Protein AF-0000000087186663 (afdb_homodimer)

pLDDT: mean 94.07, std 7.88, range [60.94, 98.94]

Nearest PDB structures (foldseek):
  5n5e-assembly1_e  TM=6.784E-01  e=4.857E+00  Pyrococcus furiosus COM1
  1ow6-assembly1_A-2  TM=6.064E-01  e=7.216E+00  Homo sapiens
  5n5e-assembly1_e  TM=6.780E-01  e=4.857E+00  Pyrococcus furiosus COM1
  1ow6-assembly1_A-2  TM=6.066E-01  e=7.216E+00  Homo sapiens

Solvent-accessible surface area (backbone atoms only — not comparable to full-atom values): 10938 Å² total; per-residue (Å²): 101,30,67,67,53,56,52,49,40,52,50,50,43,50,51,50,49,69,76,49,81,65,53,70,69,52,51,57,53,49,33,51,51,49,30,53,50,32,50,50,50,27,53,53,23,46,37,19,45,64,42,67,47,67,88,64,40,78,69,33,43,66,66,52,28,45,53,30,35,42,48,30,34,52,37,32,49,34,37,36,42,72,75,33,95,54,33,68,58,55,40,54,52,50,52,51,51,51,49,52,56,62,74,69,100,102,30,68,68,54,55,52,49,41,50,51,50,44,50,51,50,49,70,74,50,81,65,53,70,67,53,52,57,52,48,34,53,51,52,34,53,51,32,48,50,50,25,54,52,23,46,38,18,46,64,42,68,47,67,90,64,40,76,70,31,41,67,68,51,28,45,52,30,35,41,49,31,34,52,37,32,50,34,35,36,42,74,74,33,95,54,35,70,58,54,40,54,53,50,50,53,52,52,49,51,57,61,73,70,101

Foldseek 3Di:
DDPVLLVVLVVVLVVCCVVDPDDLVVSLVVLVVVLVVLVVQLVVQVCLCVCVPVVVHNPHHVVSSVVSVVVNVSSVLNSQCSVDVVSVVVVVVVVVVVCCVPVVD/DDPVLLVVLVVVLVVCCVVDPDDLVVSLVVLVVVLVVLVVQLVVQVCLCVCVPVVVHNPHHVVSSVVSVVVNVSSVLNSQCSVDVVSVVVVVVVVVVVCCVPVVD

Organism: Streptomyces mobaraensis (NCBI:txid35621)

Sequence (210 aa):
MDQHTWDTVDRLKEWLDENNPATEQTHRTMRVLKLTEEVGEVAQAVMGATTYNPRKGASHTWQDVETELCDVMLTAMVALRTLTPDARKVFAERLDTVATRSLTSMDQHTWDTVDRLKEWLDENNPATEQTHRTMRVLKLTEEVGEVAQAVMGATTYNPRKGASHTWQDVETELCDVMLTAMVALRTLTPDARKVFAERLDTVATRSLTS

InterPro domains:
  IPR004518 NTP pyrophosphohydrolase MazG-like domain [PF03819] (25-84)
  IPR044548 Uncharacterized protein AF_0060, NTP Pyrophosphohydrolase MazG-like domain [cd11533] (8-83)

Secondary structure (DSSP, 8-state):
--HHHHHHHHHHHHHHHHHS---HHHHHHHHHHHHHHHHHHHHHHHHHHTT-SGGG-S---HHHHHHHHHHHHHHHHHHHHHH-TTHHHHHHHHHHHHHHHHH--/--HHHHHHHHHHHHHHHHHS---HHHHHHHHHHHHHHHHHHHHHHHHHHTT-SGG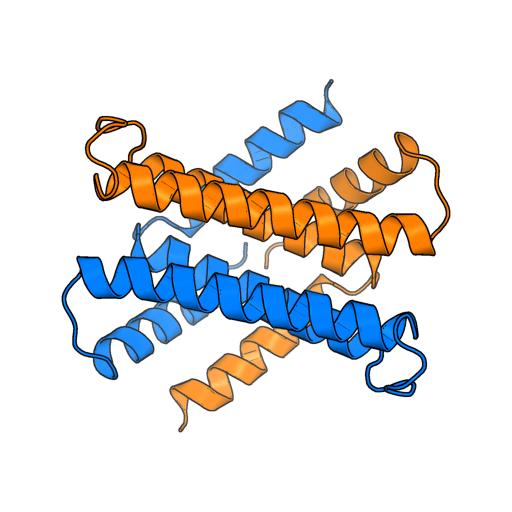G-S---HHHHHHHHHHHHHHHHHHHHHH-TTHHHHHHHHHHHHHHHHH--

Structure (mmCIF, N/CA/C/O backbone):
data_AF-0000000087186663-model_v1
#
loop_
_entity.id
_entity.type
_entity.pdbx_description
1 polymer 'NTP pyrophosphohydrolase MazG-like domain-containing protein'
#
loop_
_atom_site.group_PDB
_atom_site.id
_atom_site.type_symbol
_atom_site.label_atom_id
_atom_site.label_alt_id
_atom_site.label_comp_id
_atom_site.label_asym_id
_atom_site.label_entity_id
_atom_site.label_seq_id
_atom_site.pdbx_PDB_ins_code
_atom_site.Cartn_x
_atom_site.Cartn_y
_atom_site.Cartn_z
_atom_site.occupancy
_atom_site.B_iso_or_equiv
_atom_site.auth_seq_id
_atom_site.auth_comp_id
_atom_site.auth_asym_id
_atom_site.auth_atom_id
_atom_site.pdbx_PDB_model_num
ATOM 1 N N . MET A 1 1 ? -4.312 4.211 -12.945 1 77.06 1 MET A N 1
ATOM 2 C CA . MET A 1 1 ? -2.857 4.121 -12.844 1 77.06 1 MET A CA 1
ATOM 3 C C . MET A 1 1 ? -2.23 3.895 -14.211 1 77.06 1 MET A C 1
ATOM 5 O O . MET A 1 1 ? -2.803 3.203 -15.055 1 77.06 1 MET A O 1
ATOM 9 N N . ASP A 1 2 ? -1.039 4.586 -14.43 1 88.06 2 ASP A N 1
ATOM 10 C CA . ASP A 1 2 ? -0.501 4.582 -15.781 1 88.06 2 ASP A CA 1
ATOM 11 C C . ASP A 1 2 ? 0.096 3.221 -16.141 1 88.06 2 ASP A C 1
ATOM 13 O O . ASP A 1 2 ? 0.334 2.395 -15.25 1 88.06 2 ASP A O 1
ATOM 17 N N . GLN A 1 3 ? 0.21 3.02 -17.422 1 89.81 3 GLN A N 1
ATOM 18 C CA . GLN A 1 3 ? 0.659 1.745 -17.984 1 89.81 3 GLN A CA 1
ATOM 19 C C . GLN A 1 3 ? 2.074 1.413 -17.516 1 89.81 3 GLN A C 1
ATOM 21 O O . GLN A 1 3 ? 2.391 0.251 -17.25 1 89.81 3 GLN A O 1
ATOM 26 N N . HIS A 1 4 ? 2.887 2.375 -17.422 1 94.12 4 HIS A N 1
ATOM 27 C CA . HIS A 1 4 ? 4.27 2.154 -17.016 1 94.12 4 HIS A CA 1
ATOM 28 C C . HIS A 1 4 ? 4.348 1.521 -15.633 1 94.12 4 HIS A C 1
ATOM 30 O O . HIS A 1 4 ? 5.141 0.601 -15.406 1 94.12 4 HIS A O 1
ATOM 36 N N . THR A 1 5 ? 3.58 2.004 -14.711 1 96.69 5 THR A N 1
ATOM 37 C CA . THR A 1 5 ? 3.584 1.509 -13.336 1 96.69 5 THR A CA 1
ATOM 38 C C . THR A 1 5 ? 3.232 0.024 -13.297 1 96.69 5 THR A C 1
ATOM 40 O O . THR A 1 5 ? 3.98 -0.781 -12.742 1 96.69 5 THR A O 1
ATOM 43 N N . TRP A 1 6 ? 2.139 -0.398 -13.961 1 97.25 6 TRP A N 1
ATOM 44 C CA . TRP A 1 6 ? 1.68 -1.78 -13.867 1 97.25 6 TRP A CA 1
ATOM 45 C C . TRP A 1 6 ? 2.557 -2.703 -14.711 1 97.25 6 TRP A C 1
ATOM 47 O O . TRP A 1 6 ? 2.736 -3.875 -14.375 1 97.25 6 TRP A O 1
ATOM 57 N N . ASP A 1 7 ? 3.141 -2.15 -15.766 1 97.44 7 ASP A N 1
ATOM 58 C CA . ASP A 1 7 ? 4.125 -2.932 -16.5 1 97.44 7 ASP A CA 1
ATOM 59 C C . ASP A 1 7 ? 5.332 -3.27 -15.633 1 97.44 7 ASP A C 1
ATOM 61 O O . ASP A 1 7 ? 5.859 -4.383 -15.695 1 97.44 7 ASP A O 1
ATOM 65 N N . THR A 1 8 ? 5.781 -2.318 -14.914 1 97.94 8 THR A N 1
ATOM 66 C CA . THR A 1 8 ? 6.906 -2.525 -14.008 1 97.94 8 THR A CA 1
ATOM 67 C C . THR A 1 8 ? 6.551 -3.547 -12.93 1 97.94 8 THR A C 1
ATOM 69 O O . THR A 1 8 ? 7.355 -4.426 -12.609 1 97.94 8 THR A O 1
ATOM 72 N N . VAL A 1 9 ? 5.375 -3.465 -12.352 1 98.38 9 VAL A N 1
ATOM 73 C CA . VAL A 1 9 ? 4.906 -4.414 -11.344 1 98.38 9 VAL A CA 1
ATOM 74 C C . VAL A 1 9 ? 4.891 -5.824 -11.93 1 98.38 9 VAL A C 1
ATOM 76 O O . VAL A 1 9 ? 5.293 -6.781 -11.266 1 98.38 9 VAL A O 1
ATOM 79 N N . ASP A 1 10 ? 4.434 -5.934 -13.219 1 98.19 10 ASP A N 1
ATOM 80 C CA . ASP A 1 10 ? 4.449 -7.223 -13.898 1 98.19 10 ASP A CA 1
ATOM 81 C C . ASP A 1 10 ? 5.863 -7.793 -13.961 1 98.19 10 ASP A C 1
ATOM 83 O O . ASP A 1 10 ? 6.074 -8.977 -13.68 1 98.19 10 ASP A O 1
ATOM 87 N N . ARG A 1 11 ? 6.766 -6.965 -14.344 1 98.06 11 ARG A N 1
ATOM 88 C CA . ARG A 1 11 ? 8.156 -7.398 -14.469 1 98.06 11 ARG A CA 1
ATOM 89 C C . ARG A 1 11 ? 8.719 -7.812 -13.109 1 98.06 11 ARG A C 1
ATOM 91 O O . ARG A 1 11 ? 9.453 -8.805 -13.016 1 98.06 11 ARG A O 1
ATOM 98 N N . LEU A 1 12 ? 8.453 -7.078 -12.109 1 98.31 12 LEU A N 1
ATOM 99 C CA . LEU A 1 12 ? 8.93 -7.395 -10.773 1 98.31 12 LEU A CA 1
ATOM 100 C C . LEU A 1 12 ? 8.344 -8.719 -10.281 1 98.31 12 LEU A C 1
ATOM 102 O O . LEU A 1 12 ? 9.055 -9.531 -9.688 1 98.31 12 LEU A O 1
ATOM 106 N N . LYS A 1 13 ? 7.059 -8.852 -10.484 1 97.94 13 LYS A N 1
ATOM 107 C CA . LYS A 1 13 ? 6.426 -10.117 -10.109 1 97.94 13 LYS A CA 1
ATOM 108 C C . LYS A 1 13 ? 7.09 -11.297 -10.805 1 97.94 13 LYS A C 1
ATOM 110 O O . LYS A 1 13 ? 7.363 -12.32 -10.18 1 97.94 13 LYS A O 1
ATOM 115 N N . GLU A 1 14 ? 7.281 -11.188 -12.062 1 96.75 14 GLU A N 1
ATOM 116 C CA . GLU A 1 14 ? 7.926 -12.242 -12.836 1 96.75 14 GLU A CA 1
ATOM 117 C C . GLU A 1 14 ? 9.336 -12.523 -12.32 1 96.75 14 GLU A C 1
ATOM 119 O O . GLU A 1 14 ? 9.742 -13.68 -12.203 1 96.75 14 GLU A O 1
ATOM 124 N N . TRP A 1 15 ? 10.047 -11.484 -12.141 1 97.19 15 TRP A N 1
ATOM 125 C CA . TRP A 1 15 ? 11.391 -11.602 -11.594 1 97.19 15 TRP A CA 1
ATOM 126 C C . TRP A 1 15 ? 11.375 -12.359 -10.266 1 97.19 15 TRP A C 1
ATOM 128 O O . TRP A 1 15 ? 12.203 -13.242 -10.039 1 97.19 15 TRP A O 1
ATOM 138 N N . LEU A 1 16 ? 10.484 -12.039 -9.336 1 96.5 16 LEU A N 1
ATOM 139 C CA . LEU A 1 16 ? 10.344 -12.719 -8.055 1 96.5 16 LEU A CA 1
ATOM 140 C C . LEU A 1 16 ? 10.016 -14.195 -8.25 1 96.5 16 LEU A C 1
ATOM 142 O O . LEU A 1 16 ? 10.57 -15.055 -7.559 1 96.5 16 LEU A O 1
ATOM 146 N N . ASP A 1 17 ? 9.109 -14.453 -9.18 1 95.25 17 ASP A N 1
ATOM 147 C CA . ASP A 1 17 ? 8.719 -15.836 -9.461 1 95.25 17 ASP A CA 1
ATOM 148 C C . ASP A 1 17 ? 9.914 -16.656 -9.945 1 95.25 17 ASP A C 1
ATOM 150 O O . ASP A 1 17 ? 10.094 -17.797 -9.547 1 95.25 17 ASP A O 1
ATOM 154 N N . GLU A 1 18 ? 10.625 -16.047 -10.773 1 94.19 18 GLU A N 1
ATOM 155 C CA . GLU A 1 18 ? 11.758 -16.734 -11.391 1 94.19 18 GLU A CA 1
ATOM 156 C C . GLU A 1 18 ? 12.867 -16.984 -10.375 1 94.19 18 GLU A C 1
ATOM 158 O O . GLU A 1 18 ? 13.547 -18.016 -10.43 1 94.19 18 GLU A O 1
ATOM 163 N N . ASN A 1 19 ? 13.039 -16.156 -9.445 1 93.88 19 ASN A N 1
ATOM 164 C CA . ASN A 1 19 ? 14.156 -16.25 -8.5 1 93.88 19 ASN A CA 1
ATOM 165 C C . ASN A 1 19 ? 13.75 -16.969 -7.223 1 93.88 19 ASN A C 1
ATOM 167 O O . ASN A 1 19 ? 14.594 -17.281 -6.383 1 93.88 19 ASN A O 1
ATOM 171 N N . ASN A 1 20 ? 12.523 -17.172 -7.062 1 91.31 20 ASN A N 1
ATOM 172 C CA . ASN A 1 20 ? 12.016 -17.891 -5.891 1 91.31 20 ASN A CA 1
ATOM 173 C C . ASN A 1 20 ? 11.023 -18.969 -6.285 1 91.31 20 ASN A C 1
ATOM 175 O O . ASN A 1 20 ? 9.836 -18.875 -5.961 1 91.31 20 ASN A O 1
ATOM 179 N N . PRO A 1 21 ? 11.594 -20.016 -6.848 1 90 21 PRO A N 1
ATOM 180 C CA . PRO A 1 21 ? 10.664 -21.078 -7.223 1 90 21 PRO A CA 1
ATOM 181 C C . PRO A 1 21 ? 9.953 -21.688 -6.02 1 90 21 PRO A C 1
ATOM 183 O O . PRO A 1 21 ? 10.602 -22.094 -5.055 1 90 21 PRO A O 1
ATOM 186 N N . ALA A 1 22 ? 8.617 -21.578 -6.008 1 92.5 22 ALA A N 1
ATOM 187 C CA . ALA A 1 22 ? 7.75 -22.109 -4.957 1 92.5 22 ALA A CA 1
ATOM 188 C C . ALA A 1 22 ? 6.352 -22.391 -5.492 1 92.5 22 ALA A C 1
ATOM 190 O O . ALA A 1 22 ? 6.066 -22.141 -6.668 1 92.5 22 ALA A O 1
ATOM 191 N N . THR A 1 23 ? 5.621 -23.031 -4.715 1 93.44 23 THR A N 1
ATOM 192 C CA . THR A 1 23 ? 4.234 -23.281 -5.094 1 93.44 23 THR A CA 1
ATOM 193 C C . THR A 1 23 ? 3.469 -21.953 -5.203 1 93.44 23 THR A C 1
ATOM 195 O O . THR A 1 23 ? 3.889 -20.938 -4.648 1 93.44 23 THR A O 1
ATOM 198 N N . GLU A 1 24 ? 2.367 -22.016 -5.883 1 92.94 24 GLU A N 1
ATOM 199 C CA . GLU A 1 24 ? 1.51 -20.844 -6.016 1 92.94 24 GLU A CA 1
ATOM 200 C C . GLU A 1 24 ? 1.047 -20.344 -4.648 1 92.94 24 GLU A C 1
ATOM 202 O O . GLU A 1 24 ? 1.06 -19.141 -4.387 1 92.94 24 GLU A O 1
ATOM 207 N N . GLN A 1 25 ? 0.663 -21.312 -3.867 1 91.44 25 GLN A N 1
ATOM 208 C CA . GLN A 1 25 ? 0.18 -20.938 -2.539 1 91.44 25 GLN A CA 1
ATOM 209 C C . GLN A 1 25 ? 1.285 -20.297 -1.712 1 91.44 25 GLN A C 1
ATOM 211 O O . GLN A 1 25 ? 1.038 -19.328 -0.987 1 91.44 25 GLN A O 1
ATOM 216 N N . THR A 1 26 ? 2.475 -20.812 -1.794 1 94.12 26 THR A N 1
ATOM 217 C CA . THR A 1 26 ? 3.613 -20.219 -1.096 1 94.12 26 THR A CA 1
ATOM 218 C C . THR A 1 26 ? 3.887 -18.812 -1.599 1 94.12 26 THR A C 1
ATOM 220 O O . THR A 1 26 ? 4.109 -17.891 -0.803 1 94.12 26 THR A O 1
ATOM 223 N N . HIS A 1 27 ? 3.822 -18.578 -2.932 1 95.69 27 HIS A N 1
ATOM 224 C CA . HIS A 1 27 ? 4.004 -17.234 -3.492 1 95.69 27 HIS A CA 1
ATOM 225 C C . HIS A 1 27 ? 2.984 -16.25 -2.92 1 95.69 27 HIS A C 1
ATOM 227 O O . HIS A 1 27 ? 3.348 -15.164 -2.482 1 95.69 27 HIS A O 1
ATOM 233 N N . ARG A 1 28 ? 1.787 -16.656 -2.848 1 95.56 28 ARG A N 1
ATOM 234 C CA . ARG A 1 28 ? 0.722 -15.789 -2.354 1 95.56 28 ARG A CA 1
ATOM 235 C C . ARG A 1 28 ? 0.958 -15.406 -0.896 1 95.56 28 ARG A C 1
ATOM 237 O O . ARG A 1 28 ? 0.871 -14.227 -0.536 1 95.56 28 ARG A O 1
ATOM 244 N N . THR A 1 29 ? 1.312 -16.344 -0.072 1 95.19 29 THR A N 1
ATOM 245 C CA . THR A 1 29 ? 1.495 -16.109 1.354 1 95.19 29 THR A CA 1
ATOM 246 C C . THR A 1 29 ? 2.756 -15.281 1.604 1 95.19 29 THR A C 1
ATOM 248 O O . THR A 1 29 ? 2.758 -14.383 2.447 1 95.19 29 THR A O 1
ATOM 251 N N . MET A 1 30 ? 3.768 -15.516 0.85 1 96.56 30 MET A N 1
ATOM 252 C CA . MET A 1 30 ? 5.027 -14.797 1.022 1 96.56 30 MET A CA 1
ATOM 253 C C . MET A 1 30 ? 4.871 -13.328 0.63 1 96.56 30 MET A C 1
ATOM 255 O O . MET A 1 30 ? 5.484 -12.453 1.242 1 96.56 30 MET A O 1
ATOM 259 N N . ARG A 1 31 ? 4.098 -13.102 -0.413 1 97.81 31 ARG A N 1
ATOM 260 C CA . ARG A 1 31 ? 3.848 -11.719 -0.802 1 97.81 31 ARG A CA 1
ATOM 261 C C . ARG A 1 31 ? 3.189 -10.945 0.334 1 97.81 31 ARG A C 1
ATOM 263 O O . ARG A 1 31 ? 3.5 -9.766 0.552 1 97.81 31 ARG A O 1
ATOM 270 N N . VAL A 1 32 ? 2.293 -11.562 1.018 1 97.56 32 VAL A N 1
ATOM 271 C CA . VAL A 1 32 ? 1.604 -10.914 2.129 1 97.56 32 VAL A CA 1
ATOM 272 C C . VAL A 1 32 ? 2.562 -10.75 3.305 1 97.56 32 VAL A C 1
ATOM 274 O O . VAL A 1 32 ? 2.527 -9.734 4.008 1 97.56 32 VAL A O 1
ATOM 277 N N . LEU A 1 33 ? 3.369 -11.75 3.535 1 97.62 33 LEU A N 1
ATOM 278 C CA . LEU A 1 33 ? 4.363 -11.641 4.598 1 97.62 33 LEU A CA 1
ATOM 279 C C . LEU A 1 33 ? 5.312 -10.477 4.336 1 97.62 33 LEU A C 1
ATOM 281 O O . LEU A 1 33 ? 5.676 -9.742 5.262 1 97.62 33 LEU A O 1
ATOM 285 N N . LYS A 1 34 ? 5.75 -10.344 3.141 1 98.5 34 LYS A N 1
ATOM 286 C CA . LYS A 1 34 ? 6.617 -9.219 2.787 1 98.5 34 LYS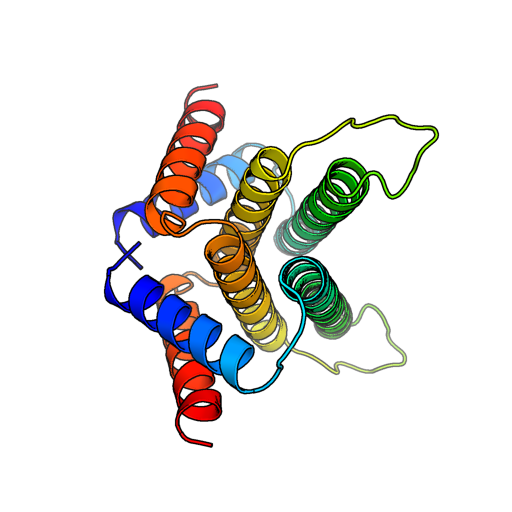 A CA 1
ATOM 287 C C . LYS A 1 34 ? 5.914 -7.887 3.031 1 98.5 34 LYS A C 1
ATOM 289 O O . LYS A 1 34 ? 6.543 -6.914 3.449 1 98.5 34 LYS A O 1
ATOM 294 N N . LEU A 1 35 ? 4.676 -7.832 2.68 1 98.81 35 LEU A N 1
ATOM 295 C CA . LEU A 1 35 ? 3.895 -6.633 2.947 1 98.81 35 LEU A CA 1
ATOM 296 C C . LEU A 1 35 ? 3.926 -6.285 4.434 1 98.81 35 LEU A C 1
ATOM 298 O O . LEU A 1 35 ? 4.109 -5.121 4.797 1 98.81 35 LEU A O 1
ATOM 302 N N . THR A 1 36 ? 3.736 -7.277 5.336 1 98.44 36 THR A N 1
ATOM 303 C CA . THR A 1 36 ? 3.779 -7.082 6.781 1 98.44 36 THR A CA 1
ATOM 304 C C . THR A 1 36 ? 5.145 -6.551 7.215 1 98.44 36 THR A C 1
ATOM 306 O O . THR A 1 36 ? 5.23 -5.691 8.094 1 98.44 36 THR A O 1
ATOM 309 N N . GLU A 1 37 ? 6.152 -7.047 6.613 1 98.88 37 GLU A N 1
ATOM 310 C CA . GLU A 1 37 ? 7.496 -6.559 6.902 1 98.88 37 GLU A CA 1
ATOM 311 C C . GLU A 1 37 ? 7.625 -5.07 6.582 1 98.88 37 GLU A C 1
ATOM 313 O O . GLU A 1 37 ? 8.148 -4.301 7.391 1 98.88 37 GLU A O 1
ATOM 318 N N . GLU A 1 38 ? 7.145 -4.688 5.324 1 98.88 38 GLU A N 1
ATOM 319 C CA . GLU A 1 38 ? 7.246 -3.285 4.922 1 98.88 38 GLU A CA 1
ATOM 320 C C . GLU A 1 38 ? 6.469 -2.381 5.871 1 98.88 38 GLU A C 1
ATOM 322 O O . GLU A 1 38 ? 6.902 -1.266 6.172 1 98.88 38 GLU A O 1
ATOM 327 N N . VAL A 1 39 ? 5.332 -2.766 6.301 1 98.75 39 VAL A N 1
ATOM 328 C CA . VAL A 1 39 ? 4.531 -1.952 7.207 1 98.75 39 VAL A CA 1
ATOM 329 C C . VAL A 1 39 ? 5.242 -1.822 8.555 1 98.75 39 VAL A C 1
ATOM 331 O O . VAL A 1 39 ? 5.168 -0.778 9.203 1 98.75 39 VAL A O 1
ATOM 334 N N . GLY A 1 40 ? 5.859 -2.865 9.023 1 97.94 40 GLY A N 1
ATOM 335 C CA . GLY A 1 40 ? 6.711 -2.775 10.203 1 97.94 40 GLY A CA 1
ATOM 336 C C . GLY A 1 40 ? 7.789 -1.718 10.078 1 97.94 40 GLY A C 1
ATOM 337 O O . GLY A 1 40 ? 8.07 -0.995 11.031 1 97.94 40 GLY A O 1
ATOM 338 N N . GLU A 1 41 ? 8.398 -1.669 8.898 1 98.62 41 GLU A N 1
ATOM 339 C CA . GLU A 1 41 ? 9.43 -0.658 8.656 1 98.62 41 GLU A CA 1
ATOM 340 C C . GLU A 1 41 ? 8.828 0.747 8.664 1 98.62 41 GLU A C 1
ATOM 342 O O . GLU A 1 41 ? 9.477 1.698 9.109 1 98.62 41 GLU A O 1
ATOM 347 N N . VAL A 1 42 ? 7.625 0.925 8.188 1 98.44 42 VAL A N 1
ATOM 348 C CA . VAL A 1 42 ? 6.949 2.215 8.297 1 98.44 42 VAL A CA 1
ATOM 349 C C . VAL A 1 42 ? 6.793 2.594 9.766 1 98.44 42 VAL A C 1
ATOM 351 O O . VAL A 1 42 ? 7.121 3.715 10.164 1 98.44 42 VAL A O 1
ATOM 354 N N . ALA A 1 43 ? 6.273 1.691 10.57 1 96.38 43 ALA A N 1
ATOM 355 C CA . ALA A 1 43 ? 6.062 1.94 11.992 1 96.38 43 ALA A CA 1
ATOM 356 C C . ALA A 1 43 ? 7.363 2.359 12.68 1 96.38 43 ALA A C 1
ATOM 358 O O . ALA A 1 43 ? 7.383 3.318 13.453 1 96.38 43 ALA A O 1
ATOM 359 N N . GLN A 1 44 ? 8.414 1.645 12.367 1 96.12 44 GLN A N 1
ATOM 360 C CA . GLN A 1 44 ? 9.719 1.963 12.938 1 96.12 44 GLN A CA 1
ATOM 361 C C . GLN A 1 44 ? 10.164 3.367 12.539 1 96.12 44 GLN A C 1
ATOM 363 O O . GLN A 1 44 ? 10.68 4.121 13.375 1 96.12 44 GLN A O 1
ATOM 368 N N . ALA A 1 45 ? 10.008 3.688 11.273 1 96.56 45 ALA A N 1
ATOM 369 C CA . ALA A 1 45 ? 10.398 5.004 10.773 1 96.56 45 ALA A CA 1
ATOM 370 C C . ALA A 1 45 ? 9.578 6.105 11.438 1 96.56 45 ALA A C 1
ATOM 372 O O . ALA A 1 45 ? 10.109 7.176 11.75 1 96.56 45 ALA A O 1
ATOM 373 N N . VAL A 1 46 ? 8.305 5.852 11.656 1 96.19 46 VAL A N 1
ATOM 374 C CA . VAL A 1 46 ? 7.438 6.824 12.312 1 96.19 46 VAL A CA 1
ATOM 375 C C . VAL A 1 46 ? 7.91 7.055 13.75 1 96.19 46 VAL A C 1
ATOM 377 O O . VAL A 1 46 ? 8.008 8.195 14.203 1 96.19 46 VAL A O 1
ATOM 380 N N . MET A 1 47 ? 8.156 6.031 14.43 1 94 47 MET A N 1
ATOM 381 C CA . MET A 1 47 ? 8.68 6.148 15.789 1 94 47 MET A CA 1
ATOM 382 C C . MET A 1 47 ? 9.961 6.965 15.812 1 94 47 MET A C 1
ATOM 384 O O . MET A 1 47 ? 10.164 7.793 16.703 1 94 47 MET A O 1
ATOM 388 N N . GLY A 1 48 ? 10.812 6.691 14.898 1 92.88 48 GLY A N 1
ATOM 389 C CA . GLY A 1 48 ? 12.047 7.453 14.789 1 92.88 48 GLY A CA 1
ATOM 390 C C . GLY A 1 48 ? 11.82 8.914 14.453 1 92.88 48 GLY A C 1
ATOM 391 O O . GLY A 1 48 ? 12.469 9.797 15.016 1 92.88 48 GLY A O 1
ATOM 392 N N . ALA A 1 49 ? 10.938 9.195 13.57 1 92.88 49 ALA A N 1
ATOM 393 C CA . ALA A 1 49 ? 10.672 10.555 13.094 1 92.88 49 ALA A CA 1
ATOM 394 C C . ALA A 1 49 ? 9.977 11.383 14.172 1 92.88 49 ALA A C 1
ATOM 396 O O . ALA A 1 49 ? 10.109 12.609 14.195 1 92.88 49 ALA A O 1
ATOM 397 N N . THR A 1 50 ? 9.242 10.734 15.031 1 91 50 THR A N 1
ATOM 398 C CA . THR A 1 50 ? 8.531 11.43 16.094 1 91 50 THR A CA 1
ATOM 399 C C . THR A 1 50 ? 9.375 11.477 17.375 1 91 50 THR A C 1
ATOM 401 O O . THR A 1 50 ? 8.969 12.062 18.375 1 91 50 THR A O 1
ATOM 404 N N . THR A 1 51 ? 10.508 10.891 17.328 1 84.38 51 THR A N 1
ATOM 405 C CA . THR A 1 51 ? 11.375 10.758 18.5 1 84.38 51 THR A CA 1
ATOM 406 C C . THR A 1 51 ? 10.609 10.203 19.688 1 84.38 51 THR A C 1
ATOM 408 O O . THR A 1 51 ? 10.742 10.703 20.812 1 84.38 51 THR A O 1
ATOM 411 N N . TYR A 1 52 ? 9.727 9.375 19.219 1 78.62 52 TYR A N 1
ATOM 412 C CA . TYR A 1 52 ? 8.891 8.789 20.266 1 78.62 52 TYR A CA 1
ATOM 413 C C . TYR A 1 52 ? 9.719 7.961 21.234 1 78.62 52 TYR A C 1
ATOM 415 O O . TYR A 1 52 ? 9.383 7.852 22.406 1 78.62 52 TYR A O 1
ATOM 423 N N . ASN A 1 53 ? 10.641 7.324 20.656 1 75.19 53 ASN A N 1
ATOM 424 C CA . ASN A 1 53 ? 11.586 6.598 21.484 1 75.19 53 ASN A CA 1
ATOM 425 C C . ASN A 1 53 ? 12.844 7.422 21.75 1 75.19 53 ASN A C 1
ATOM 427 O O . ASN A 1 53 ? 13.773 7.418 20.953 1 75.19 53 ASN A O 1
ATOM 431 N N . PRO A 1 54 ? 12.93 8.086 22.828 1 72.44 54 PRO A N 1
ATOM 432 C CA . PRO A 1 54 ? 14.047 8.992 23.109 1 72.44 54 PRO A CA 1
ATOM 433 C C . PRO A 1 54 ? 15.391 8.273 23.156 1 72.44 54 PRO A C 1
ATOM 435 O O . PRO A 1 54 ? 16.438 8.898 22.953 1 72.44 54 PRO A O 1
ATOM 438 N N . ARG A 1 55 ? 15.398 7.07 23.516 1 71.38 55 ARG A N 1
ATOM 439 C CA . ARG A 1 55 ? 16.641 6.328 23.656 1 71.38 55 ARG A CA 1
ATOM 440 C C . ARG A 1 55 ? 17.312 6.121 22.297 1 71.38 55 ARG A C 1
ATOM 442 O O . ARG A 1 55 ? 18.531 5.98 22.203 1 71.38 55 ARG A O 1
ATOM 449 N N . LYS A 1 56 ? 16.469 6.098 21.281 1 69 56 LYS A N 1
ATOM 450 C CA . LYS A 1 56 ? 17.016 5.766 19.984 1 69 56 LYS A CA 1
ATOM 451 C C . LYS A 1 56 ? 17.422 7.023 19.219 1 69 56 LYS A C 1
ATOM 453 O O . LYS A 1 56 ? 18.125 6.945 18.203 1 69 56 LYS A O 1
ATOM 458 N N . GLY A 1 57 ? 17.484 8.086 19.891 1 61.03 57 GLY A N 1
ATOM 459 C CA . GLY A 1 57 ? 17.734 9.32 19.172 1 61.03 57 GLY A CA 1
ATOM 460 C C . GLY A 1 57 ? 16.922 9.43 17.891 1 61.03 57 GLY A C 1
ATOM 461 O O . GLY A 1 57 ? 16.156 8.523 17.547 1 61.03 57 GLY A O 1
ATOM 462 N N . ALA A 1 58 ? 16.984 10.641 17.266 1 64.06 58 ALA A N 1
ATOM 463 C CA . ALA A 1 58 ? 16.328 10.828 15.977 1 64.06 58 ALA A CA 1
ATOM 464 C C . ALA A 1 58 ? 16.906 9.906 14.906 1 64.06 58 ALA A C 1
ATOM 466 O O . ALA A 1 58 ? 17.953 10.219 14.32 1 64.06 58 ALA A O 1
ATOM 467 N N . SER A 1 59 ? 16.469 8.797 14.852 1 80.56 59 SER A N 1
ATOM 468 C CA . SER A 1 59 ? 17.094 7.777 14.008 1 80.56 59 SER A CA 1
ATOM 469 C C . SER A 1 59 ? 16.5 7.789 12.602 1 80.56 59 SER A C 1
ATOM 471 O O . SER A 1 59 ? 17.141 7.348 11.648 1 80.56 59 SER A O 1
ATOM 473 N N . HIS A 1 60 ? 15.289 8.367 12.422 1 89.25 60 HIS A N 1
ATOM 474 C CA . HIS A 1 60 ? 14.664 8.453 11.102 1 89.25 60 HIS A CA 1
ATOM 475 C C . HIS A 1 60 ? 14.055 9.828 10.867 1 89.25 60 HIS A C 1
ATOM 477 O O . HIS A 1 60 ? 13.836 10.586 11.82 1 89.25 60 HIS A O 1
ATOM 483 N N . THR A 1 61 ? 13.859 10.195 9.617 1 93.81 61 THR A N 1
ATOM 484 C CA . THR A 1 61 ? 13.148 11.406 9.211 1 93.81 61 THR A CA 1
ATOM 485 C C . THR A 1 61 ? 11.82 11.047 8.555 1 93.81 61 THR A C 1
ATOM 487 O O . THR A 1 61 ? 11.539 9.875 8.297 1 93.81 61 THR A O 1
ATOM 490 N N . TRP A 1 62 ? 10.984 12.055 8.398 1 95 62 TRP A N 1
ATOM 491 C CA . TRP A 1 62 ? 9.719 11.812 7.707 1 95 62 TRP A CA 1
ATOM 492 C C . TRP A 1 62 ? 9.953 11.438 6.246 1 95 62 TRP A C 1
ATOM 494 O O . TRP A 1 62 ? 9.117 10.789 5.621 1 95 62 TRP A O 1
ATOM 504 N N . GLN A 1 63 ? 11.031 11.82 5.684 1 96.69 63 GLN A N 1
ATOM 505 C CA . GLN A 1 63 ? 11.391 11.359 4.348 1 96.69 63 GLN A CA 1
ATOM 506 C C . GLN A 1 63 ? 11.625 9.852 4.332 1 96.69 63 GLN A C 1
ATOM 508 O O . GLN A 1 63 ? 11.336 9.18 3.338 1 96.69 63 GLN A O 1
ATOM 513 N N . ASP A 1 64 ? 12.195 9.352 5.418 1 97.69 64 ASP A N 1
ATOM 514 C CA . ASP A 1 64 ? 12.312 7.906 5.543 1 97.69 64 ASP A CA 1
ATOM 515 C C . ASP A 1 64 ? 10.938 7.238 5.539 1 97.69 64 ASP A C 1
ATOM 517 O O . ASP A 1 64 ? 10.766 6.164 4.961 1 97.69 64 ASP A O 1
ATOM 521 N N . VAL A 1 65 ? 9.977 7.824 6.219 1 98.25 65 VAL A N 1
ATOM 522 C CA . VAL A 1 65 ? 8.617 7.297 6.266 1 98.25 65 VAL A CA 1
ATOM 523 C C . VAL A 1 65 ? 8.016 7.293 4.859 1 98.25 65 VAL A C 1
ATOM 525 O O . VAL A 1 65 ? 7.379 6.32 4.453 1 98.25 65 VAL A O 1
ATOM 528 N N . GLU A 1 66 ? 8.258 8.367 4.074 1 98.75 66 GLU A N 1
ATOM 529 C CA . GLU A 1 66 ? 7.797 8.414 2.689 1 98.75 66 GLU A CA 1
ATOM 530 C C . GLU A 1 66 ? 8.328 7.227 1.892 1 98.75 66 GLU A C 1
ATOM 532 O O . GLU A 1 66 ? 7.578 6.574 1.164 1 98.75 66 GLU A O 1
ATOM 537 N N . THR A 1 67 ? 9.586 6.969 2.088 1 98.69 67 THR A N 1
ATOM 538 C CA . THR A 1 67 ? 10.227 5.875 1.364 1 98.69 67 THR A CA 1
ATOM 539 C C . THR A 1 67 ? 9.578 4.539 1.725 1 98.69 67 THR A C 1
ATOM 541 O O . THR A 1 67 ? 9.258 3.74 0.843 1 98.69 67 THR A O 1
ATOM 544 N N 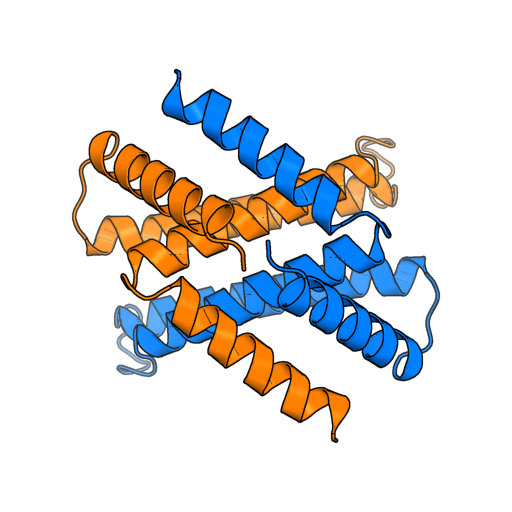. GLU A 1 68 ? 9.383 4.328 2.982 1 98.88 68 GLU A N 1
ATOM 545 C CA . GLU A 1 68 ? 8.797 3.068 3.422 1 98.88 68 GLU A CA 1
ATOM 546 C C . GLU A 1 68 ? 7.348 2.947 2.961 1 98.88 68 GLU A C 1
ATOM 548 O O . GLU A 1 68 ? 6.875 1.849 2.66 1 98.88 68 GLU A O 1
ATOM 553 N N . LEU A 1 69 ? 6.602 4.043 2.91 1 98.94 69 LEU A N 1
ATOM 554 C CA . LEU A 1 69 ? 5.234 4.012 2.404 1 98.94 69 LEU A CA 1
ATOM 555 C C . LEU A 1 69 ? 5.211 3.617 0.931 1 98.94 69 LEU A C 1
ATOM 557 O O . LEU A 1 69 ? 4.332 2.863 0.5 1 98.94 69 LEU A O 1
ATOM 561 N N . CYS A 1 70 ? 6.137 4.098 0.195 1 98.88 70 CYS A N 1
ATOM 562 C CA . CYS A 1 70 ? 6.246 3.699 -1.204 1 98.88 70 CYS A CA 1
ATOM 563 C C . CYS A 1 70 ? 6.504 2.201 -1.327 1 98.88 70 CYS A C 1
ATOM 565 O O . CYS A 1 70 ? 5.934 1.538 -2.193 1 98.88 70 CYS A O 1
ATOM 567 N N . ASP A 1 71 ? 7.367 1.679 -0.442 1 98.94 71 ASP A N 1
ATOM 568 C CA . ASP A 1 71 ? 7.652 0.247 -0.475 1 98.94 71 ASP A CA 1
ATOM 569 C C . ASP A 1 71 ? 6.41 -0.566 -0.117 1 98.94 71 ASP A C 1
ATOM 571 O O . ASP A 1 71 ? 6.195 -1.652 -0.659 1 98.94 71 ASP A O 1
ATOM 575 N N . VAL A 1 72 ? 5.617 -0.077 0.799 1 98.94 72 VAL A N 1
ATOM 576 C CA . VAL A 1 72 ? 4.352 -0.727 1.119 1 98.94 72 VAL A CA 1
ATOM 577 C C . VAL A 1 72 ? 3.457 -0.753 -0.119 1 98.94 72 VAL A C 1
ATOM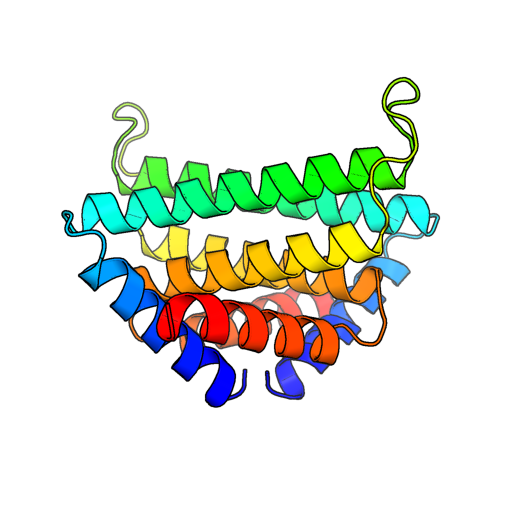 579 O O . VAL A 1 72 ? 2.91 -1.8 -0.476 1 98.94 72 VAL A O 1
ATOM 582 N N . MET A 1 73 ? 3.279 0.357 -0.799 1 98.88 73 MET A N 1
ATOM 583 C CA . MET A 1 73 ? 2.453 0.444 -2 1 98.88 73 MET A CA 1
ATOM 584 C C . MET A 1 73 ? 2.918 -0.555 -3.053 1 98.88 73 MET A C 1
ATOM 586 O O . MET A 1 73 ? 2.115 -1.331 -3.576 1 98.88 73 MET A O 1
ATOM 590 N N . LEU A 1 74 ? 4.211 -0.551 -3.305 1 98.88 74 LEU A N 1
ATOM 591 C CA . LEU A 1 74 ? 4.758 -1.416 -4.344 1 98.88 74 LEU A CA 1
ATOM 592 C C . LEU A 1 74 ? 4.578 -2.885 -3.979 1 98.88 74 LEU A C 1
ATOM 594 O O . LEU A 1 74 ? 4.188 -3.697 -4.82 1 98.88 74 LEU A O 1
ATOM 598 N N . THR A 1 75 ? 4.867 -3.234 -2.734 1 98.88 75 THR A N 1
ATOM 599 C CA . THR A 1 75 ? 4.738 -4.613 -2.273 1 98.88 75 THR A CA 1
ATOM 600 C C . THR A 1 75 ? 3.287 -5.078 -2.373 1 98.88 75 THR A C 1
ATOM 602 O O . THR A 1 75 ? 3.023 -6.219 -2.762 1 98.88 75 THR A O 1
ATOM 605 N N . ALA A 1 76 ? 2.334 -4.172 -2.021 1 98.94 76 ALA A N 1
ATOM 606 C CA . ALA A 1 76 ? 0.917 -4.5 -2.143 1 98.94 76 ALA A CA 1
ATOM 607 C C . ALA A 1 76 ? 0.52 -4.691 -3.604 1 98.94 76 ALA A C 1
ATOM 609 O O . ALA A 1 76 ? -0.273 -5.578 -3.928 1 98.94 76 ALA A O 1
ATOM 610 N N . MET A 1 77 ? 1.049 -3.895 -4.48 1 98.88 77 MET A N 1
ATOM 611 C CA . MET A 1 77 ? 0.772 -4.008 -5.91 1 98.88 77 MET A CA 1
ATOM 612 C C . MET A 1 77 ? 1.265 -5.344 -6.453 1 98.88 77 MET A C 1
ATOM 614 O O . MET A 1 77 ? 0.557 -6.012 -7.215 1 98.88 77 MET A O 1
ATOM 618 N N . VAL A 1 78 ? 2.441 -5.738 -6.066 1 98.88 78 VAL A N 1
ATOM 619 C CA . VAL A 1 78 ? 2.994 -7.012 -6.516 1 98.88 78 VAL A CA 1
ATOM 620 C C . VAL A 1 78 ? 2.154 -8.164 -5.969 1 98.88 78 VAL A C 1
ATOM 622 O O . VAL A 1 78 ? 1.878 -9.133 -6.68 1 98.88 78 VAL A O 1
ATOM 625 N N . ALA A 1 79 ? 1.76 -8.031 -4.695 1 98.88 79 ALA A N 1
ATOM 626 C CA . ALA A 1 79 ? 0.894 -9.039 -4.098 1 98.88 79 ALA A CA 1
ATOM 627 C C . ALA A 1 79 ? -0.429 -9.148 -4.852 1 98.88 79 ALA A C 1
ATOM 629 O O . ALA A 1 79 ? -0.89 -10.25 -5.16 1 98.88 79 ALA A O 1
ATOM 630 N N . LEU A 1 80 ? -1.061 -8.016 -5.168 1 98.88 80 LEU A N 1
ATOM 631 C CA . LEU A 1 80 ? -2.316 -8 -5.91 1 98.88 80 LEU A CA 1
ATOM 632 C C . LEU A 1 80 ? -2.141 -8.641 -7.285 1 98.88 80 LEU A C 1
ATOM 634 O O . LEU A 1 80 ? -2.957 -9.469 -7.695 1 98.88 80 LEU A O 1
ATOM 638 N N . ARG A 1 81 ? -1.044 -8.305 -7.945 1 98.75 81 ARG A N 1
ATOM 639 C CA . ARG A 1 81 ? -0.78 -8.844 -9.273 1 98.75 81 ARG A CA 1
ATOM 640 C C . ARG A 1 81 ? -0.526 -10.344 -9.227 1 98.75 81 ARG A C 1
ATOM 642 O O . ARG A 1 81 ? -0.852 -11.07 -10.164 1 98.75 81 ARG A O 1
ATOM 649 N N . THR A 1 82 ? 0.056 -10.805 -8.156 1 98.5 82 THR A N 1
ATOM 650 C CA . THR A 1 82 ? 0.248 -12.234 -7.945 1 98.5 82 THR A CA 1
ATOM 651 C C . THR A 1 82 ? -1.096 -12.953 -7.879 1 98.5 82 THR A C 1
ATOM 653 O O . THR A 1 82 ? -1.227 -14.078 -8.367 1 98.5 82 THR A O 1
ATOM 656 N N . LEU A 1 83 ? -2.107 -12.281 -7.348 1 98.19 83 LEU A N 1
ATOM 657 C CA . LEU A 1 83 ? -3.404 -12.914 -7.121 1 98.19 83 LEU A CA 1
ATOM 658 C C . LEU A 1 83 ? -4.258 -12.859 -8.383 1 98.19 83 LEU A C 1
ATOM 660 O O . LEU A 1 83 ? -5.121 -13.719 -8.594 1 98.19 83 LEU A O 1
ATOM 664 N N . THR A 1 84 ? -4.051 -11.867 -9.25 1 98.31 84 THR A N 1
ATOM 665 C CA . THR A 1 84 ? -4.91 -11.695 -10.414 1 98.31 84 THR A CA 1
ATOM 666 C C . THR A 1 84 ? -4.16 -10.992 -11.539 1 98.31 84 THR A C 1
ATOM 668 O O . THR A 1 84 ? -3.387 -10.07 -11.297 1 98.31 84 THR A O 1
ATOM 671 N N . PRO A 1 85 ? -4.371 -11.391 -12.773 1 97.62 85 PRO A N 1
ATOM 672 C CA . PRO A 1 85 ? -3.775 -10.672 -13.906 1 97.62 85 PRO A CA 1
ATOM 673 C C . PRO A 1 85 ? -4.449 -9.328 -14.172 1 97.62 85 PRO A C 1
ATOM 675 O O . PRO A 1 85 ? -3.912 -8.5 -14.914 1 97.62 85 PRO A O 1
ATOM 678 N N . ASP A 1 86 ? -5.562 -9.07 -13.594 1 97.88 86 ASP A N 1
ATOM 679 C CA . ASP A 1 86 ? -6.332 -7.848 -13.812 1 97.88 86 ASP A CA 1
ATOM 680 C C . ASP A 1 86 ? -6.125 -6.855 -12.672 1 97.88 86 ASP A C 1
ATOM 682 O O . ASP A 1 86 ? -7.039 -6.109 -12.32 1 97.88 86 ASP A O 1
ATOM 686 N N . ALA A 1 87 ? -5.012 -6.906 -12.078 1 98.38 87 ALA A N 1
ATOM 687 C CA . ALA A 1 87 ? -4.723 -6.113 -10.891 1 98.38 87 ALA A CA 1
ATOM 688 C C . ALA A 1 87 ? -5.035 -4.637 -11.125 1 98.38 87 ALA A C 1
ATOM 690 O O . ALA A 1 87 ? -5.621 -3.975 -10.258 1 98.38 87 ALA A O 1
ATOM 691 N N . ARG A 1 88 ? -4.691 -4.156 -12.289 1 97.5 88 ARG A N 1
ATOM 692 C CA . ARG A 1 88 ? -4.934 -2.754 -12.609 1 97.5 88 ARG A CA 1
ATOM 693 C C . ARG A 1 88 ? -6.422 -2.428 -12.555 1 97.5 88 ARG A C 1
ATOM 695 O O . ARG A 1 88 ? -6.824 -1.439 -11.938 1 97.5 88 ARG A O 1
ATOM 702 N N . LYS A 1 89 ? -7.176 -3.199 -13.148 1 97.62 89 LYS A N 1
ATOM 703 C CA . LYS A 1 89 ? -8.625 -3.002 -13.188 1 97.62 89 LYS A CA 1
ATOM 704 C C . LYS A 1 89 ? -9.234 -3.152 -11.797 1 97.62 89 LYS A C 1
ATOM 706 O O . LYS A 1 89 ? -10.102 -2.367 -11.406 1 97.62 89 LYS A O 1
ATOM 711 N N . VAL A 1 90 ? -8.812 -4.129 -11.07 1 98.31 90 VAL A N 1
ATOM 712 C CA . VAL A 1 90 ? -9.336 -4.406 -9.734 1 98.31 90 VAL A CA 1
ATOM 713 C C . VAL A 1 90 ? -9.094 -3.205 -8.82 1 98.31 90 VAL A C 1
ATOM 715 O O . VAL A 1 90 ? -9.992 -2.783 -8.086 1 98.31 90 VAL A O 1
ATOM 718 N N . PHE A 1 91 ? -7.918 -2.627 -8.867 1 98.5 91 PHE A N 1
ATOM 719 C CA . PHE A 1 91 ? -7.613 -1.47 -8.031 1 98.5 91 PHE A CA 1
ATOM 720 C C . PHE A 1 91 ? -8.43 -0.258 -8.469 1 98.5 91 PHE A C 1
ATOM 722 O O . PHE A 1 91 ? -8.953 0.477 -7.633 1 98.5 91 PHE A O 1
ATOM 729 N N . ALA A 1 92 ? -8.477 0.001 -9.773 1 97.5 92 ALA A N 1
ATOM 730 C CA . ALA A 1 92 ? -9.242 1.14 -10.281 1 97.5 92 ALA A CA 1
ATOM 731 C C . ALA A 1 92 ? -10.695 1.082 -9.82 1 97.5 92 ALA A C 1
ATOM 733 O O . ALA A 1 92 ? -11.266 2.098 -9.414 1 97.5 92 ALA A O 1
ATOM 734 N N . GLU A 1 93 ? -11.258 -0.07 -9.875 1 97.88 93 GLU A N 1
ATOM 735 C CA . GLU A 1 93 ? -12.648 -0.237 -9.461 1 97.88 93 GLU A CA 1
ATOM 736 C C . GLU A 1 93 ? -12.812 0.003 -7.965 1 97.88 93 GLU A C 1
ATOM 738 O O . GLU A 1 93 ? -13.781 0.637 -7.535 1 97.88 93 GLU A O 1
ATOM 743 N N . ARG A 1 94 ? -11.891 -0.515 -7.195 1 98.25 94 ARG A N 1
ATOM 744 C CA . ARG A 1 94 ? -11.953 -0.293 -5.754 1 98.25 94 ARG A CA 1
ATOM 745 C C . ARG A 1 94 ? -11.797 1.188 -5.422 1 98.25 94 ARG A C 1
ATOM 747 O O . ARG A 1 94 ? -12.5 1.709 -4.551 1 98.25 94 ARG A O 1
ATOM 754 N N . LEU A 1 95 ? -10.867 1.839 -6.07 1 97.88 95 LEU A N 1
ATOM 755 C CA . LEU A 1 95 ? -10.648 3.27 -5.887 1 97.88 95 LEU A CA 1
ATOM 756 C C . LEU A 1 95 ? -11.93 4.055 -6.125 1 97.88 95 LEU A C 1
ATOM 758 O O . LEU A 1 95 ? -12.297 4.906 -5.312 1 97.88 95 LEU A O 1
ATOM 762 N N . ASP A 1 96 ? -12.57 3.766 -7.188 1 97.06 96 ASP A N 1
ATOM 763 C CA . ASP A 1 96 ? -13.805 4.465 -7.535 1 97.06 96 ASP A CA 1
ATOM 764 C C . ASP A 1 96 ? -14.898 4.188 -6.508 1 97.06 96 ASP A C 1
ATOM 766 O O . ASP A 1 96 ? -15.664 5.086 -6.152 1 97.06 96 ASP A O 1
ATOM 770 N N . THR A 1 97 ? -14.969 2.971 -6.074 1 97.94 97 THR A N 1
ATOM 771 C CA . THR A 1 97 ? -15.961 2.584 -5.078 1 97.94 97 THR A CA 1
ATOM 772 C C . THR A 1 97 ? -15.742 3.35 -3.775 1 97.94 97 THR A C 1
ATOM 774 O O . THR A 1 97 ? -16.688 3.92 -3.221 1 97.94 97 THR A O 1
ATOM 777 N N . VAL A 1 98 ? -14.508 3.395 -3.305 1 97.5 98 VAL A N 1
ATOM 778 C CA . VAL A 1 98 ? -14.195 4.07 -2.051 1 97.5 98 VAL A CA 1
ATOM 779 C C . VAL A 1 98 ? -14.445 5.57 -2.195 1 97.5 98 VAL A C 1
ATOM 781 O O . VAL A 1 98 ? -15 6.203 -1.294 1 97.5 98 VAL A O 1
ATOM 784 N N . ALA A 1 99 ? -14.031 6.113 -3.297 1 96.81 99 ALA A N 1
ATOM 785 C CA . ALA A 1 99 ? -14.234 7.539 -3.535 1 96.81 99 ALA A CA 1
ATOM 786 C C . ALA A 1 99 ? -15.719 7.887 -3.523 1 96.81 99 ALA A C 1
ATOM 788 O O . ALA A 1 99 ? -16.125 8.875 -2.91 1 96.81 99 ALA A O 1
ATOM 789 N N . THR A 1 100 ? -16.5 7.098 -4.18 1 96.5 100 THR A N 1
ATOM 790 C CA . THR A 1 100 ? -17.938 7.34 -4.254 1 96.5 100 THR A CA 1
ATOM 791 C C . THR A 1 100 ? -18.562 7.277 -2.863 1 96.5 100 THR A C 1
ATOM 793 O O . THR A 1 100 ? -19.344 8.156 -2.488 1 96.5 100 THR A O 1
ATOM 796 N N . ARG A 1 101 ? -18.188 6.309 -2.082 1 95.5 101 ARG A N 1
ATOM 797 C CA . ARG A 1 101 ? -18.75 6.113 -0.752 1 95.5 101 ARG A CA 1
ATOM 798 C C . ARG A 1 101 ? -18.359 7.242 0.188 1 95.5 101 ARG A C 1
ATOM 800 O O . ARG A 1 101 ? -19.156 7.699 1 1 95.5 101 ARG A O 1
ATOM 807 N N . SER A 1 102 ? -17.188 7.656 0.137 1 93.69 102 SER A N 1
ATOM 808 C CA . SER A 1 102 ? -16.656 8.633 1.083 1 93.69 102 SER A CA 1
ATOM 809 C C . SER A 1 102 ? -17.031 10.055 0.684 1 93.69 102 SER A C 1
ATOM 811 O O . SER A 1 102 ? -17.375 10.875 1.538 1 93.69 102 SER A O 1
ATOM 813 N N . LEU A 1 103 ? -17.016 10.352 -0.584 1 92.75 103 LEU A N 1
ATOM 814 C CA . LEU A 1 103 ? -17.141 11.734 -1.038 1 92.75 103 LEU A CA 1
ATOM 815 C C . LEU A 1 103 ? -18.578 12.078 -1.378 1 92.75 103 LEU A C 1
ATOM 817 O O . LEU A 1 103 ? -18.906 13.242 -1.631 1 92.75 103 LEU A O 1
ATOM 821 N N . THR A 1 104 ? -19.359 11.102 -1.438 1 87.88 104 THR A N 1
ATOM 822 C CA . THR A 1 104 ? -20.766 11.383 -1.665 1 87.88 104 THR A CA 1
ATOM 823 C C . THR A 1 104 ? -21.578 11.148 -0.394 1 87.88 104 THR A C 1
ATOM 825 O O . THR A 1 104 ? -22.797 11.383 -0.37 1 87.88 104 THR A O 1
ATOM 828 N N . SER A 1 105 ? -21.062 10.562 0.7 1 73.25 105 SER A N 1
ATOM 829 C CA . SER A 1 105 ? -21.781 10.383 1.957 1 73.25 105 SER A CA 1
ATOM 830 C C . SER A 1 105 ? -21.75 11.656 2.797 1 73.25 105 SER A C 1
ATOM 832 O O . SER A 1 105 ? -20.812 12.445 2.707 1 73.25 105 SER A O 1
ATOM 834 N N . MET B 1 1 ? 1.823 6.676 -12.461 1 76.75 1 MET B N 1
ATOM 835 C CA . MET B 1 1 ? 0.421 6.566 -12.07 1 76.75 1 MET B CA 1
ATOM 836 C C . MET B 1 1 ? -0.406 7.691 -12.68 1 76.75 1 MET B C 1
ATOM 838 O O . MET B 1 1 ? 0.077 8.82 -12.82 1 76.75 1 MET B O 1
ATOM 842 N N . ASP B 1 2 ? -1.665 7.312 -13.117 1 87.94 2 ASP B N 1
ATOM 843 C CA . ASP B 1 2 ? -2.418 8.281 -13.898 1 87.94 2 ASP B CA 1
ATOM 844 C C . ASP B 1 2 ? -2.963 9.406 -13.016 1 87.94 2 ASP B C 1
ATOM 846 O O . ASP B 1 2 ? -2.984 9.273 -11.789 1 87.94 2 ASP B O 1
ATOM 850 N N . GLN B 1 3 ? -3.275 10.492 -13.688 1 89.88 3 GLN B N 1
ATOM 851 C CA . GLN B 1 3 ? -3.713 11.711 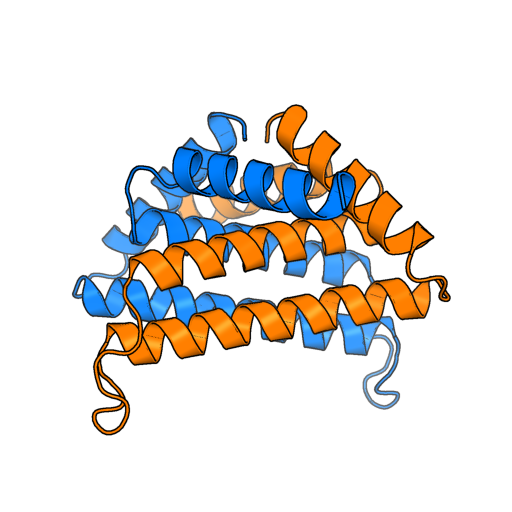-13.023 1 89.88 3 GLN B CA 1
ATOM 852 C C . GLN B 1 3 ? -5 11.477 -12.234 1 89.88 3 GLN B C 1
ATOM 854 O O . GLN B 1 3 ? -5.18 12.031 -11.148 1 89.88 3 GLN B O 1
ATOM 859 N N . HIS B 1 4 ? -5.848 10.695 -12.742 1 94.06 4 HIS B N 1
ATOM 860 C CA . HIS B 1 4 ? -7.125 10.438 -12.086 1 94.06 4 HIS B CA 1
ATOM 861 C C . HIS B 1 4 ? -6.918 9.82 -10.703 1 94.06 4 HIS B C 1
ATOM 863 O O . HIS B 1 4 ? -7.586 10.203 -9.742 1 94.06 4 HIS B O 1
ATOM 869 N N . THR B 1 5 ? -6.039 8.875 -10.602 1 96.69 5 THR B N 1
ATOM 870 C CA . THR B 1 5 ? -5.773 8.188 -9.344 1 96.69 5 THR B CA 1
ATOM 871 C C . THR B 1 5 ? -5.309 9.172 -8.273 1 96.69 5 THR B C 1
ATOM 873 O O . THR B 1 5 ? -5.883 9.227 -7.184 1 96.69 5 THR B O 1
ATOM 876 N N . TRP B 1 6 ? -4.312 10.031 -8.578 1 97.25 6 TRP B N 1
ATOM 877 C CA . TRP B 1 6 ? -3.74 10.922 -7.566 1 97.25 6 TRP B CA 1
ATOM 878 C C . TRP B 1 6 ? -4.676 12.086 -7.277 1 97.25 6 TRP B C 1
ATOM 880 O O . TRP B 1 6 ? -4.707 12.602 -6.156 1 97.25 6 TRP B O 1
ATOM 890 N N . ASP B 1 7 ? -5.473 12.461 -8.273 1 97.38 7 ASP B N 1
ATOM 891 C CA . ASP B 1 7 ? -6.508 13.453 -8 1 97.38 7 ASP B CA 1
ATOM 892 C C . ASP B 1 7 ? -7.516 12.93 -6.98 1 97.38 7 ASP B C 1
ATOM 894 O O . ASP B 1 7 ? -7.965 13.672 -6.105 1 97.38 7 ASP B O 1
ATOM 898 N N . THR B 1 8 ? -7.91 11.727 -7.141 1 97.94 8 THR B N 1
ATOM 899 C CA . THR B 1 8 ? -8.844 11.102 -6.211 1 97.94 8 THR B CA 1
ATOM 900 C C . THR B 1 8 ? -8.234 11.008 -4.812 1 97.94 8 THR B C 1
ATOM 902 O O . THR B 1 8 ? -8.898 11.297 -3.818 1 97.94 8 THR B O 1
ATOM 905 N N . VAL B 1 9 ? -6.984 10.617 -4.703 1 98.38 9 VAL B N 1
ATOM 906 C CA . VAL B 1 9 ? -6.281 10.539 -3.426 1 98.38 9 VAL B CA 1
ATOM 907 C C . VAL B 1 9 ? -6.262 11.914 -2.762 1 98.38 9 VAL B C 1
ATOM 909 O O . VAL B 1 9 ? -6.465 12.031 -1.551 1 98.38 9 VAL B O 1
ATOM 912 N N . ASP B 1 10 ? -6.012 12.984 -3.586 1 98.12 10 ASP B N 1
ATOM 913 C CA . ASP B 1 10 ? -6.047 14.344 -3.072 1 98.12 10 ASP B CA 1
ATOM 914 C C . ASP B 1 10 ? -7.402 14.664 -2.443 1 98.12 10 ASP B C 1
ATOM 916 O O . ASP B 1 10 ? -7.469 15.219 -1.347 1 98.12 10 ASP B O 1
ATOM 920 N N . ARG B 1 11 ? -8.422 14.32 -3.152 1 98.06 11 ARG B N 1
ATOM 921 C CA . ARG B 1 11 ? -9.773 14.594 -2.674 1 98.06 11 ARG B CA 1
ATOM 922 C C . ARG B 1 11 ? -10.07 13.82 -1.395 1 98.06 11 ARG B C 1
ATOM 924 O O . ARG B 1 11 ? -10.695 14.352 -0.471 1 98.06 11 ARG B O 1
ATOM 931 N N . LEU B 1 12 ? -9.688 12.609 -1.34 1 98.31 12 LEU B N 1
ATOM 932 C CA . LEU B 1 12 ? -9.898 11.781 -0.156 1 98.31 12 LEU B CA 1
ATOM 933 C C . LEU B 1 12 ? -9.141 12.352 1.042 1 98.31 12 LEU B C 1
ATOM 935 O O . LEU B 1 12 ? -9.672 12.391 2.154 1 98.31 12 LEU B O 1
ATOM 939 N N . LYS B 1 13 ? -7.902 12.688 0.795 1 97.94 13 LYS B N 1
ATOM 940 C CA . LYS B 1 13 ? -7.117 13.297 1.867 1 97.94 13 LYS B CA 1
ATOM 941 C C . LYS B 1 13 ? -7.805 14.547 2.408 1 97.94 13 LYS B C 1
ATOM 943 O O . LYS B 1 13 ? -7.887 14.742 3.623 1 97.94 13 LYS B O 1
ATOM 948 N N . GLU B 1 14 ? -8.219 15.398 1.546 1 96.81 14 GLU B N 1
ATOM 949 C CA . GLU B 1 14 ? -8.898 16.625 1.946 1 96.81 14 GLU B CA 1
ATOM 950 C C . GLU B 1 14 ? -10.18 16.312 2.725 1 96.81 14 GLU B C 1
ATOM 952 O O . GLU B 1 14 ? -10.469 16.969 3.732 1 96.81 14 GLU B O 1
ATOM 957 N N . TRP B 1 15 ? -10.922 15.438 2.199 1 97.19 15 TRP B N 1
ATOM 958 C CA . TRP B 1 15 ? -12.141 14.992 2.873 1 97.19 15 TRP B CA 1
ATOM 959 C C . TRP B 1 15 ? -11.836 14.523 4.289 1 97.19 15 TRP B C 1
ATOM 961 O O . TRP B 1 15 ? -12.547 14.875 5.234 1 97.19 15 TRP B O 1
ATOM 971 N N . LEU B 1 16 ? -10.828 13.68 4.488 1 96.5 16 LEU B N 1
ATOM 972 C CA . LEU B 1 16 ? -10.422 13.188 5.801 1 96.5 16 LEU B CA 1
ATOM 973 C C . LEU B 1 16 ? -10.023 14.336 6.719 1 96.5 16 LEU B C 1
ATOM 975 O O . LEU B 1 16 ? -10.383 14.359 7.895 1 96.5 16 LEU B O 1
ATOM 979 N N . ASP B 1 17 ? -9.266 15.273 6.16 1 95.31 17 ASP B N 1
ATOM 980 C CA . ASP B 1 17 ? -8.828 16.422 6.938 1 95.31 17 ASP B CA 1
ATOM 981 C C . ASP B 1 17 ? -10.016 17.25 7.434 1 95.31 17 ASP B C 1
ATOM 983 O O . ASP B 1 17 ? -10.031 17.688 8.578 1 95.31 17 ASP B O 1
ATOM 987 N N . GLU B 1 18 ? -10.906 17.406 6.582 1 94.38 18 GLU B N 1
ATOM 988 C CA . GLU B 1 18 ? -12.062 18.25 6.887 1 94.38 18 GLU B CA 1
ATOM 989 C C . GLU B 1 18 ? -12.961 17.578 7.922 1 94.38 18 GLU B C 1
ATOM 991 O O . GLU B 1 18 ? -13.562 18.25 8.758 1 94.38 18 GLU B O 1
ATOM 996 N N . ASN B 1 19 ? -13.039 16.312 7.93 1 93.88 19 ASN B N 1
ATOM 997 C CA . ASN B 1 19 ? -13.969 15.586 8.797 1 93.88 19 ASN B CA 1
ATOM 998 C C . ASN B 1 19 ? -13.297 15.156 10.094 1 93.88 19 ASN B C 1
ATOM 1000 O O . ASN B 1 19 ? -13.969 14.672 11.008 1 93.88 19 ASN B O 1
ATOM 1004 N N . ASN B 1 20 ? -12.047 15.25 10.141 1 91.56 20 ASN B N 1
ATOM 1005 C CA . ASN B 1 20 ? -11.297 14.891 11.336 1 91.56 20 ASN B CA 1
ATOM 1006 C C . ASN B 1 20 ? -10.297 15.977 11.711 1 91.56 20 ASN B C 1
ATOM 1008 O O . ASN B 1 20 ? -9.086 15.758 11.648 1 91.56 20 ASN B O 1
ATOM 1012 N N . PRO B 1 21 ? -10.867 17.062 12.203 1 90.12 21 PRO B N 1
ATOM 1013 C CA . PRO B 1 21 ? -9.922 18.125 12.57 1 90.12 21 PRO B CA 1
ATOM 1014 C C . PRO B 1 21 ? -8.977 17.703 13.688 1 90.12 21 PRO B C 1
ATOM 1016 O O . PRO B 1 21 ? -9.422 17.203 14.727 1 90.12 21 PRO B O 1
ATOM 1019 N N . ALA B 1 22 ? -7.656 17.703 13.383 1 92.56 22 ALA B N 1
ATOM 1020 C CA . ALA B 1 22 ? -6.586 17.344 14.312 1 92.56 22 ALA B CA 1
ATOM 1021 C C . ALA B 1 22 ? -5.281 18.031 13.93 1 92.56 22 ALA B C 1
ATOM 1023 O O . ALA B 1 22 ? -5.219 18.766 12.938 1 92.56 22 ALA B O 1
ATOM 1024 N N . THR B 1 23 ? -4.383 17.953 14.797 1 93.5 23 THR B N 1
ATOM 1025 C CA . THR B 1 23 ? -3.066 18.5 14.492 1 93.5 23 THR B CA 1
ATOM 1026 C C . THR B 1 23 ? -2.436 17.766 13.312 1 93.5 23 THR B C 1
ATOM 1028 O O . THR B 1 23 ? -2.834 16.641 12.992 1 93.5 23 THR B O 1
ATOM 1031 N N . GLU B 1 24 ? -1.461 18.375 12.727 1 92.94 24 GLU B N 1
ATOM 1032 C CA . GLU B 1 24 ? -0.73 17.766 11.625 1 92.94 24 GLU B CA 1
ATOM 1033 C C . GLU B 1 24 ? -0.083 16.453 12.062 1 92.94 24 GLU B C 1
ATOM 1035 O O . GLU B 1 24 ? -0.142 15.453 11.344 1 92.94 24 GLU B O 1
ATOM 1040 N N . GLN B 1 25 ? 0.489 16.547 13.234 1 91.44 25 GLN B N 1
ATOM 1041 C CA . GLN B 1 25 ? 1.159 15.352 13.742 1 91.44 25 GLN B CA 1
ATOM 1042 C C . GLN B 1 25 ? 0.164 14.219 13.984 1 91.44 25 GLN B C 1
ATOM 1044 O O . GLN B 1 25 ? 0.456 13.055 13.695 1 91.44 25 GLN B O 1
ATOM 1049 N N . THR B 1 26 ? -0.981 14.539 14.5 1 94.12 26 THR B N 1
ATOM 1050 C CA . THR B 1 26 ? -2.025 13.539 14.711 1 94.12 26 THR B CA 1
ATOM 1051 C C . THR B 1 26 ? -2.482 12.953 13.383 1 94.12 26 THR B C 1
ATOM 1053 O O . THR B 1 26 ? -2.639 11.734 13.258 1 94.12 26 THR B O 1
ATOM 1056 N N . HIS B 1 27 ? -2.658 13.773 12.336 1 95.62 27 HIS B N 1
ATOM 1057 C CA . HIS B 1 27 ? -3.031 13.289 11.016 1 95.62 27 HIS B CA 1
ATOM 1058 C C . HIS B 1 27 ? -2.008 12.289 10.492 1 95.62 27 HIS B C 1
ATOM 1060 O O . HIS B 1 27 ? -2.373 11.211 10.016 1 95.62 27 HIS B O 1
ATOM 1066 N N . ARG B 1 28 ? -0.78 12.586 10.625 1 95.5 28 ARG B N 1
ATOM 1067 C CA . ARG B 1 28 ? 0.284 11.727 10.117 1 95.5 28 ARG B CA 1
ATOM 1068 C C . ARG B 1 28 ? 0.269 10.375 10.828 1 95.5 28 ARG B C 1
ATOM 1070 O O . ARG B 1 28 ? 0.326 9.328 10.172 1 95.5 28 ARG B O 1
ATOM 1077 N N . THR B 1 29 ? 0.126 10.367 12.117 1 95 29 THR B N 1
ATOM 1078 C CA . THR B 1 29 ? 0.165 9.133 12.898 1 95 29 THR B CA 1
ATOM 1079 C C . THR B 1 29 ? -1.092 8.305 12.656 1 95 29 THR B C 1
ATOM 1081 O O . THR B 1 29 ? -1.018 7.078 12.531 1 95 29 THR B O 1
ATOM 1084 N N . MET B 1 30 ? -2.193 8.938 12.508 1 96.56 30 MET B N 1
ATOM 1085 C CA . MET B 1 30 ? -3.453 8.234 12.289 1 96.56 30 MET B CA 1
ATOM 1086 C C . MET B 1 30 ? -3.475 7.559 10.922 1 96.56 30 MET B C 1
ATOM 1088 O O . MET B 1 30 ? -4.039 6.477 10.773 1 96.56 30 MET B O 1
ATOM 1092 N N . ARG B 1 31 ? -2.908 8.234 9.953 1 97.81 31 ARG B N 1
ATOM 1093 C CA . ARG B 1 31 ? -2.828 7.617 8.633 1 97.81 31 ARG B CA 1
ATOM 1094 C C . ARG B 1 31 ? -2.051 6.309 8.688 1 97.81 31 ARG B C 1
ATOM 1096 O O . ARG B 1 31 ? -2.408 5.34 8.008 1 97.81 31 ARG B O 1
ATOM 1103 N N . VAL B 1 32 ? -1.005 6.281 9.438 1 97.44 32 VAL B N 1
ATOM 1104 C CA . VAL B 1 32 ? -0.193 5.078 9.57 1 97.44 32 VAL B CA 1
ATOM 1105 C C . VAL B 1 32 ? -0.954 4.023 10.367 1 97.44 32 VAL B C 1
ATOM 1107 O O . VAL B 1 32 ? -0.879 2.83 10.07 1 97.44 32 VAL B O 1
ATOM 1110 N N . LEU B 1 33 ? -1.632 4.469 11.398 1 97.56 33 LEU B N 1
ATOM 1111 C CA . LEU B 1 33 ? -2.441 3.535 12.172 1 97.56 33 LEU B CA 1
ATOM 1112 C C . LEU B 1 33 ? -3.506 2.881 11.297 1 97.56 33 LEU B C 1
ATOM 1114 O O . LEU B 1 33 ? -3.764 1.682 11.414 1 97.56 33 LEU B O 1
ATOM 1118 N N . LYS B 1 34 ? -4.148 3.646 10.5 1 98.5 34 LYS B N 1
ATOM 1119 C CA . LYS B 1 34 ? -5.141 3.098 9.578 1 98.5 34 LYS B CA 1
ATOM 1120 C C . LYS B 1 34 ? -4.512 2.082 8.633 1 98.5 34 LYS B C 1
ATOM 1122 O O . LYS B 1 34 ? -5.137 1.077 8.289 1 98.5 34 LYS B O 1
ATOM 1127 N N . LEU B 1 35 ? -3.363 2.398 8.148 1 98.81 35 LEU B N 1
ATOM 1128 C CA . LEU B 1 35 ? -2.643 1.457 7.297 1 98.81 35 LEU B CA 1
ATOM 1129 C C . LEU B 1 35 ? -2.449 0.121 8.008 1 98.81 35 LEU B C 1
ATOM 1131 O O . LEU B 1 35 ? -2.65 -0.939 7.406 1 98.81 35 LEU B O 1
ATOM 1135 N N . THR B 1 36 ? -2.025 0.127 9.305 1 98.44 36 THR B N 1
ATOM 1136 C CA . THR B 1 36 ? -1.843 -1.081 10.102 1 98.44 36 THR B CA 1
ATOM 1137 C C . THR B 1 36 ? -3.15 -1.859 10.211 1 98.44 36 THR B C 1
ATOM 1139 O O . THR B 1 36 ? -3.154 -3.09 10.156 1 98.44 36 THR B O 1
ATOM 1142 N N . GLU B 1 37 ? -4.207 -1.155 10.352 1 98.81 37 GLU B N 1
ATOM 1143 C CA . GLU B 1 37 ? -5.52 -1.795 10.398 1 98.81 37 GLU B CA 1
ATOM 1144 C C . GLU B 1 37 ? -5.812 -2.555 9.109 1 98.81 37 GLU B C 1
ATOM 1146 O O . GLU B 1 37 ? -6.242 -3.709 9.148 1 98.81 37 GLU B O 1
ATOM 1151 N N . GLU B 1 38 ? -5.582 -1.836 7.938 1 98.88 38 GLU B N 1
ATOM 1152 C CA . GLU B 1 38 ? -5.859 -2.477 6.656 1 98.88 38 GLU B CA 1
ATOM 1153 C C . GLU B 1 38 ? -5.004 -3.725 6.465 1 98.88 38 GLU B C 1
ATOM 1155 O O . GLU B 1 38 ? -5.465 -4.719 5.902 1 98.88 38 GLU B O 1
ATOM 1160 N N . VAL B 1 39 ? -3.777 -3.701 6.832 1 98.75 39 VAL B N 1
ATOM 1161 C CA . VAL B 1 39 ? -2.898 -4.855 6.676 1 98.75 39 VAL B CA 1
ATOM 1162 C C . VAL B 1 39 ? -3.381 -5.996 7.57 1 98.75 39 VAL B C 1
ATOM 1164 O O . VAL B 1 39 ? -3.277 -7.168 7.203 1 98.75 39 VAL B O 1
ATOM 1167 N N . GLY B 1 40 ? -3.822 -5.703 8.766 1 98 40 GLY B N 1
ATOM 1168 C CA . GLY B 1 40 ? -4.461 -6.703 9.602 1 98 40 GLY B CA 1
ATOM 1169 C C . GLY B 1 40 ? -5.625 -7.398 8.922 1 98 40 GLY B C 1
ATOM 1170 O O . GLY B 1 40 ? -5.797 -8.609 9.055 1 98 40 GLY B O 1
ATOM 1171 N N . GLU B 1 41 ? -6.434 -6.598 8.227 1 98.62 41 GLU B N 1
ATOM 1172 C CA . GLU B 1 41 ? -7.559 -7.176 7.496 1 98.62 41 GLU B CA 1
ATOM 1173 C C . GLU B 1 41 ? -7.078 -8.07 6.355 1 98.62 41 GLU B C 1
ATOM 1175 O O . GLU B 1 41 ? -7.707 -9.086 6.047 1 98.62 41 GLU B O 1
ATOM 1180 N N . VAL B 1 42 ? -5.996 -7.738 5.695 1 98.44 42 VAL B N 1
ATOM 1181 C CA . VAL B 1 42 ? -5.41 -8.625 4.695 1 98.44 42 VAL B CA 1
ATOM 1182 C C . VAL B 1 42 ? -5.031 -9.953 5.336 1 98.44 42 VAL B C 1
ATOM 1184 O O . VAL B 1 42 ? -5.371 -11.023 4.816 1 98.44 42 VAL B O 1
ATOM 1187 N N . ALA B 1 43 ? -4.305 -9.914 6.441 1 96.44 43 ALA B N 1
ATOM 1188 C CA . ALA B 1 43 ? -3.873 -11.117 7.141 1 96.44 43 ALA B CA 1
ATOM 1189 C C . ALA B 1 43 ? -5.062 -12.008 7.492 1 96.44 43 ALA B C 1
ATOM 1191 O O . ALA B 1 43 ? -5.023 -13.219 7.281 1 96.44 43 ALA B O 1
ATOM 1192 N N . GLN B 1 44 ? -6.102 -11.383 8.008 1 96.19 44 GLN B N 1
ATOM 1193 C CA . GLN B 1 44 ? -7.309 -12.125 8.359 1 96.19 44 GLN B CA 1
ATOM 1194 C C . GLN B 1 44 ? -7.918 -12.797 7.137 1 96.19 44 GLN B C 1
ATOM 1196 O O . GLN B 1 44 ? -8.328 -13.961 7.199 1 96.19 44 GLN B O 1
ATOM 1201 N N . ALA B 1 45 ? -8.008 -12.062 6.055 1 96.62 45 ALA B N 1
ATOM 1202 C CA . ALA B 1 45 ? -8.578 -12.594 4.82 1 96.62 45 ALA B CA 1
ATOM 1203 C C . ALA B 1 45 ? -7.742 -13.758 4.289 1 96.62 45 ALA B C 1
ATOM 1205 O O . ALA B 1 45 ? -8.289 -14.742 3.791 1 96.62 45 ALA B O 1
ATOM 1206 N N . VAL B 1 46 ? -6.43 -13.641 4.402 1 96.31 46 VAL B N 1
ATOM 1207 C CA . VAL B 1 46 ? -5.539 -14.711 3.951 1 96.31 46 VAL B CA 1
ATOM 1208 C C . VAL B 1 46 ? -5.77 -15.961 4.789 1 96.31 46 VAL B C 1
ATOM 1210 O O . VAL B 1 46 ? -5.867 -17.062 4.25 1 96.31 46 VAL B O 1
ATOM 1213 N N . MET B 1 47 ? -5.824 -15.812 6.039 1 94.06 47 MET B N 1
ATOM 1214 C CA . MET B 1 47 ? -6.102 -16.938 6.918 1 94.06 47 MET B CA 1
ATOM 1215 C C . MET B 1 47 ? -7.422 -17.609 6.547 1 94.06 47 MET B C 1
ATOM 1217 O O . MET B 1 47 ? -7.523 -18.844 6.539 1 94.06 47 MET B O 1
ATOM 1221 N N . GLY B 1 48 ? -8.391 -16.812 6.293 1 92.94 48 GLY B N 1
ATOM 1222 C CA . GLY B 1 48 ? -9.68 -17.344 5.867 1 92.94 48 GLY B CA 1
ATOM 1223 C C . GLY B 1 48 ? -9.625 -18.047 4.523 1 92.94 48 GLY B C 1
ATOM 1224 O O . GLY B 1 48 ? -10.227 -19.109 4.344 1 92.94 48 GLY B O 1
ATOM 1225 N N . ALA B 1 49 ? -8.93 -17.516 3.596 1 93 49 ALA B N 1
ATOM 1226 C CA . ALA B 1 49 ? -8.852 -18.031 2.236 1 93 49 ALA B CA 1
ATOM 1227 C C . ALA B 1 49 ? -8.047 -19.328 2.191 1 93 49 ALA B C 1
ATOM 1229 O O . ALA B 1 49 ? -8.266 -20.172 1.319 1 93 49 ALA B O 1
ATOM 1230 N N . THR B 1 50 ? -7.109 -19.469 3.113 1 91.06 50 THR B N 1
ATOM 1231 C CA . THR B 1 50 ? -6.277 -20.672 3.172 1 91.06 50 THR B CA 1
ATOM 1232 C C . THR B 1 50 ? -6.891 -21.703 4.098 1 91.06 50 THR B C 1
ATOM 1234 O O . THR B 1 50 ? -6.367 -22.812 4.227 1 91.06 50 THR B O 1
ATOM 1237 N N . THR B 1 51 ? -7.973 -21.406 4.707 1 83.69 51 THR B N 1
ATOM 1238 C CA . THR B 1 51 ? -8.625 -22.25 5.699 1 83.69 51 THR B CA 1
ATOM 1239 C C . THR B 1 51 ? -7.621 -22.719 6.758 1 83.69 51 THR B C 1
ATOM 1241 O O . THR B 1 51 ? -7.598 -23.891 7.129 1 83.69 51 THR B O 1
ATOM 1244 N N . TYR B 1 52 ? -6.773 -21.734 6.914 1 78.56 52 TYR B N 1
ATOM 1245 C CA . TYR B 1 52 ? -5.734 -22.047 7.887 1 78.56 52 TYR B CA 1
ATOM 1246 C C . TYR B 1 52 ? -6.332 -22.266 9.273 1 78.56 52 TYR B C 1
ATOM 1248 O O . TYR B 1 52 ? -5.797 -23.047 10.07 1 78.56 52 TYR B O 1
ATOM 1256 N N . ASN B 1 53 ? -7.281 -21.5 9.5 1 74.94 53 ASN B N 1
ATOM 1257 C CA . ASN B 1 53 ? -8.031 -21.703 10.742 1 74.94 53 ASN B CA 1
ATOM 1258 C C . ASN B 1 53 ? -9.281 -22.547 10.516 1 74.94 53 ASN B C 1
ATOM 1260 O O . ASN B 1 53 ? -10.328 -22.016 10.141 1 74.94 53 ASN B O 1
ATOM 1264 N N . PRO B 1 54 ? -9.227 -23.781 10.75 1 72.31 54 PRO B N 1
ATOM 1265 C CA . PRO B 1 54 ? -10.344 -24.672 10.453 1 72.31 54 PRO B CA 1
ATOM 1266 C C . PRO B 1 54 ? -11.602 -24.328 11.25 1 72.31 54 PRO B C 1
ATOM 1268 O O . PRO B 1 54 ? -12.711 -24.688 10.836 1 72.31 54 PRO B O 1
ATOM 1271 N N . ARG B 1 55 ? -11.445 -23.812 12.406 1 71.06 55 ARG B N 1
ATOM 1272 C CA . ARG B 1 55 ? -12.594 -23.516 13.258 1 71.06 55 ARG B CA 1
ATOM 1273 C C . ARG B 1 55 ? -13.469 -22.422 12.641 1 71.06 55 ARG B C 1
ATOM 1275 O O . ARG B 1 55 ? -14.68 -22.375 12.898 1 71.06 55 ARG B O 1
ATOM 1282 N N . LYS B 1 56 ? -12.836 -21.625 11.859 1 68.25 56 LYS B N 1
ATOM 1283 C CA . LYS B 1 56 ? -13.586 -20.484 11.344 1 68.25 56 LYS B CA 1
ATOM 1284 C C . LYS B 1 56 ? -14.211 -20.797 9.984 1 68.25 56 LYS B C 1
ATOM 1286 O O . LYS B 1 56 ? -15.055 -20.047 9.5 1 68.25 56 LYS B O 1
ATOM 1291 N N . GLY B 1 57 ? -14.164 -21.984 9.617 1 60.94 57 GLY B N 1
ATOM 1292 C CA . GLY B 1 57 ? -14.625 -22.297 8.273 1 60.94 57 GLY B CA 1
ATOM 1293 C C . GLY B 1 57 ? -14.07 -21.344 7.223 1 60.94 57 GLY B C 1
ATOM 1294 O O . GLY B 1 57 ? -13.344 -20.406 7.551 1 60.94 57 GLY B O 1
ATOM 1295 N N . ALA B 1 58 ? -14.297 -21.688 5.969 1 63.94 58 ALA B N 1
ATOM 1296 C CA . ALA B 1 58 ? -13.883 -20.812 4.879 1 63.94 58 ALA B CA 1
ATOM 1297 C C . ALA B 1 58 ? -14.586 -19.453 4.969 1 63.94 58 ALA B C 1
ATOM 1299 O O . ALA B 1 58 ? -15.727 -19.312 4.52 1 63.94 58 ALA B O 1
ATOM 1300 N N . SER B 1 59 ? -14.109 -18.656 5.668 1 81 59 SER B N 1
ATOM 1301 C CA . SER B 1 59 ? -14.781 -17.406 5.996 1 81 59 SER B CA 1
ATOM 1302 C C . SER B 1 59 ? -14.445 -16.328 4.98 1 81 59 SER B C 1
ATOM 1304 O O . SER B 1 59 ? -15.211 -15.375 4.801 1 81 59 SER B O 1
ATOM 1306 N N . HIS B 1 60 ? -13.336 -16.453 4.219 1 89.19 60 HIS B N 1
ATOM 1307 C CA . HIS B 1 60 ? -12.953 -15.484 3.199 1 89.19 60 HIS B CA 1
ATOM 1308 C C . HIS B 1 60 ? -12.492 -16.172 1.923 1 89.19 60 HIS B C 1
ATOM 1310 O O . HIS B 1 60 ? -12.156 -17.359 1.945 1 89.19 60 HIS B O 1
ATOM 1316 N N . THR B 1 61 ? -12.539 -15.469 0.808 1 93.88 61 THR B N 1
ATOM 1317 C CA . THR B 1 61 ? -12 -15.914 -0.473 1 93.88 61 THR B CA 1
ATOM 1318 C C . THR B 1 61 ? -10.781 -15.086 -0.864 1 93.88 61 THR B C 1
ATOM 1320 O O . THR B 1 61 ? -10.469 -14.094 -0.207 1 93.88 61 THR B O 1
ATOM 1323 N N . TRP B 1 62 ? -10.07 -15.578 -1.863 1 95.12 62 TRP B N 1
ATOM 1324 C CA . TRP B 1 62 ? -8.938 -14.805 -2.35 1 95.12 62 TRP B CA 1
ATOM 1325 C C . TRP B 1 62 ? -9.398 -13.492 -2.979 1 95.12 62 TRP B C 1
ATOM 1327 O O . TRP B 1 62 ? -8.633 -12.523 -3.039 1 95.12 62 TRP B O 1
ATOM 1337 N N . GLN B 1 63 ? -10.578 -13.422 -3.445 1 96.75 63 GLN B N 1
ATOM 1338 C CA . GLN B 1 63 ? -11.125 -12.156 -3.906 1 96.75 63 GLN B CA 1
ATOM 1339 C C . GLN B 1 63 ? -11.25 -11.156 -2.756 1 96.75 63 GLN B C 1
ATOM 1341 O O . GLN B 1 63 ? -11.094 -9.953 -2.955 1 96.75 63 GLN B O 1
ATOM 1346 N N . ASP B 1 64 ? -11.586 -11.664 -1.578 1 97.75 64 ASP B N 1
ATOM 1347 C CA . ASP B 1 64 ? -11.57 -10.805 -0.401 1 97.75 64 ASP B CA 1
ATOM 1348 C C . ASP B 1 64 ? -10.172 -10.242 -0.14 1 97.75 64 ASP B C 1
ATOM 1350 O O . ASP B 1 64 ? -10.023 -9.086 0.251 1 97.75 64 ASP B O 1
ATOM 1354 N N . VAL B 1 65 ? -9.156 -11.07 -0.303 1 98.25 65 VAL B N 1
ATOM 1355 C CA . VAL B 1 65 ? -7.777 -10.641 -0.111 1 98.25 65 VAL B CA 1
ATOM 1356 C C . VAL B 1 65 ? -7.43 -9.547 -1.121 1 98.25 65 VAL B C 1
ATOM 1358 O O . VAL B 1 65 ? -6.801 -8.547 -0.772 1 98.25 65 VAL B O 1
ATOM 1361 N N . GLU B 1 66 ? -7.887 -9.695 -2.387 1 98.75 66 GLU B N 1
ATOM 1362 C CA . GLU B 1 66 ? -7.676 -8.656 -3.396 1 98.75 66 GLU B CA 1
ATOM 1363 C C . GLU B 1 66 ? -8.25 -7.32 -2.941 1 98.75 66 GLU B C 1
ATOM 1365 O O . GLU B 1 66 ? -7.586 -6.285 -3.059 1 98.75 66 GLU B O 1
ATOM 1370 N N . THR B 1 67 ? -9.422 -7.391 -2.406 1 98.69 67 THR B N 1
ATOM 1371 C CA . THR B 1 67 ? -10.094 -6.176 -1.953 1 98.69 67 THR B CA 1
ATOM 1372 C C . THR B 1 67 ? -9.297 -5.504 -0.839 1 98.69 67 THR B C 1
ATOM 1374 O O . THR B 1 67 ? -9.07 -4.289 -0.873 1 98.69 67 THR B O 1
ATOM 1377 N N . GLU B 1 68 ? -8.875 -6.281 0.103 1 98.88 68 GLU B N 1
ATOM 1378 C CA . GLU B 1 68 ? -8.125 -5.719 1.223 1 98.88 68 GLU B CA 1
ATOM 1379 C C . GLU B 1 68 ? -6.77 -5.184 0.767 1 98.88 68 G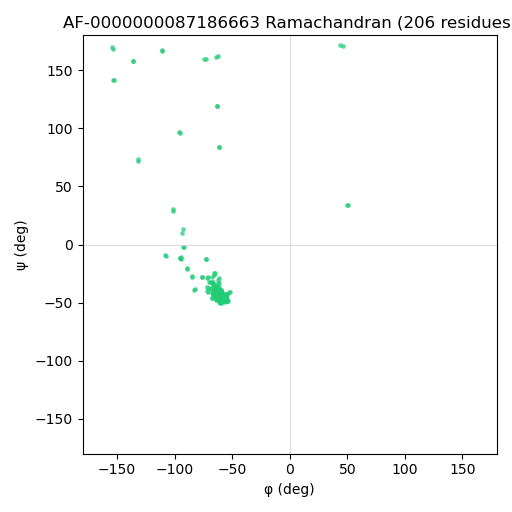LU B C 1
ATOM 1381 O O . GLU B 1 68 ? -6.277 -4.191 1.308 1 98.88 68 GLU B O 1
ATOM 1386 N N . LEU B 1 69 ? -6.137 -5.82 -0.213 1 98.94 69 LEU B N 1
ATOM 1387 C CA . LEU B 1 69 ? -4.879 -5.312 -0.754 1 98.94 69 LEU B CA 1
ATOM 1388 C C . LEU B 1 69 ? -5.082 -3.957 -1.417 1 98.94 69 LEU B C 1
ATOM 1390 O O . LEU B 1 69 ? -4.238 -3.066 -1.288 1 98.94 69 LEU B O 1
ATOM 1394 N N . CYS B 1 70 ? -6.156 -3.799 -2.086 1 98.88 70 CYS B N 1
ATOM 1395 C CA . CYS B 1 70 ? -6.473 -2.504 -2.678 1 98.88 70 CYS B CA 1
ATOM 1396 C C . CYS B 1 70 ? -6.633 -1.438 -1.602 1 98.88 70 CYS B C 1
ATOM 1398 O O . CYS B 1 70 ? -6.176 -0.306 -1.769 1 98.88 70 CYS B O 1
ATOM 1400 N N . ASP B 1 71 ? -7.285 -1.818 -0.488 1 98.94 71 ASP B N 1
ATOM 1401 C CA . ASP B 1 71 ? -7.457 -0.865 0.604 1 98.94 71 ASP B CA 1
ATOM 1402 C C . ASP B 1 71 ? -6.113 -0.49 1.224 1 98.94 71 ASP B C 1
ATOM 1404 O O . ASP B 1 71 ? -5.914 0.652 1.642 1 98.94 71 ASP B O 1
ATOM 1408 N N . VAL B 1 72 ? -5.215 -1.434 1.309 1 98.94 72 VAL B N 1
ATOM 1409 C CA . VAL B 1 72 ? -3.865 -1.14 1.778 1 98.94 72 VAL B CA 1
ATOM 1410 C C . VAL B 1 72 ? -3.199 -0.132 0.843 1 98.94 72 VAL B C 1
ATOM 1412 O O . VAL B 1 72 ? -2.645 0.872 1.296 1 98.94 72 VAL B O 1
ATOM 1415 N N . MET B 1 73 ? -3.23 -0.35 -0.448 1 98.88 73 MET B N 1
ATOM 1416 C CA . MET B 1 73 ? -2.635 0.549 -1.433 1 98.88 73 MET B CA 1
ATOM 1417 C C . MET B 1 73 ? -3.195 1.96 -1.29 1 98.88 73 MET B C 1
ATOM 1419 O O . MET B 1 73 ? -2.436 2.926 -1.19 1 98.88 73 MET B O 1
ATOM 1423 N N . LEU B 1 74 ? -4.512 2.047 -1.224 1 98.88 74 LEU B N 1
ATOM 1424 C CA . LEU B 1 74 ? -5.164 3.35 -1.158 1 98.88 74 LEU B CA 1
ATOM 1425 C C . LEU B 1 74 ? -4.812 4.066 0.141 1 98.88 74 LEU B C 1
ATOM 1427 O O . LEU B 1 74 ? -4.512 5.266 0.133 1 98.88 74 LEU B O 1
ATOM 1431 N N . THR B 1 75 ? -4.844 3.355 1.246 1 98.88 75 THR B N 1
ATOM 1432 C CA . THR B 1 75 ? -4.527 3.936 2.547 1 98.88 75 THR B CA 1
ATOM 1433 C C . THR B 1 75 ? -3.084 4.434 2.582 1 98.88 75 THR B C 1
ATOM 1435 O O . THR B 1 75 ? -2.803 5.5 3.133 1 98.88 75 THR B O 1
ATOM 1438 N N . ALA B 1 76 ? -2.164 3.643 1.968 1 98.94 76 ALA B N 1
ATOM 1439 C CA . ALA B 1 76 ? -0.765 4.059 1.889 1 98.94 76 ALA B CA 1
ATOM 1440 C C . ALA B 1 76 ? -0.611 5.305 1.019 1 98.94 76 ALA B C 1
ATOM 1442 O O . ALA B 1 76 ? 0.182 6.195 1.332 1 98.94 76 ALA B O 1
ATOM 1443 N N . MET B 1 77 ? -1.349 5.387 -0.043 1 98.88 77 MET B N 1
ATOM 1444 C CA . MET B 1 77 ? -1.313 6.547 -0.929 1 98.88 77 MET B CA 1
ATOM 1445 C C . MET B 1 77 ? -1.788 7.801 -0.203 1 98.88 77 MET B C 1
ATOM 1447 O O . MET B 1 77 ? -1.173 8.859 -0.32 1 98.88 77 MET B O 1
ATOM 1451 N N . VAL B 1 78 ? -2.84 7.691 0.545 1 98.81 78 VAL B N 1
ATOM 1452 C CA . VAL B 1 78 ? -3.363 8.82 1.3 1 98.81 78 VAL B CA 1
ATOM 1453 C C . VAL B 1 78 ? -2.352 9.25 2.361 1 98.81 78 VAL B C 1
ATOM 1455 O O . VAL B 1 78 ? -2.129 10.445 2.574 1 98.81 78 VAL B O 1
ATOM 1458 N N . ALA B 1 79 ? -1.754 8.242 3.012 1 98.88 79 ALA B N 1
ATOM 1459 C CA . ALA B 1 79 ? -0.721 8.539 4.004 1 98.88 79 ALA B CA 1
ATOM 1460 C C . ALA B 1 79 ? 0.457 9.266 3.365 1 98.88 79 ALA B C 1
ATOM 1462 O O . ALA B 1 79 ? 0.941 10.266 3.904 1 98.88 79 ALA B O 1
ATOM 1463 N N . LEU B 1 80 ? 0.934 8.797 2.209 1 98.88 80 LEU B N 1
ATOM 1464 C CA . LEU B 1 80 ? 2.039 9.438 1.503 1 98.88 80 LEU B CA 1
ATOM 1465 C C . LEU B 1 80 ? 1.683 10.867 1.119 1 98.88 80 LEU B C 1
ATOM 1467 O O . LEU B 1 80 ? 2.479 11.789 1.324 1 98.88 80 LEU B O 1
ATOM 1471 N N . ARG B 1 81 ? 0.464 11.055 0.646 1 98.75 81 ARG B N 1
ATOM 1472 C CA . ARG B 1 81 ? 0.02 12.383 0.227 1 98.75 81 ARG B CA 1
ATOM 1473 C C . ARG B 1 81 ? -0.102 13.32 1.422 1 98.75 81 ARG B C 1
ATOM 1475 O O . ARG B 1 81 ? 0.112 14.531 1.293 1 98.75 81 ARG B O 1
ATOM 1482 N N . THR B 1 82 ? -0.452 12.789 2.555 1 98.5 82 THR B N 1
ATOM 1483 C CA . THR B 1 82 ? -0.491 13.57 3.783 1 98.5 82 THR B CA 1
ATOM 1484 C C . THR B 1 82 ? 0.896 14.102 4.133 1 98.5 82 THR B C 1
ATOM 1486 O O . THR B 1 82 ? 1.031 15.227 4.629 1 98.5 82 THR B O 1
ATOM 1489 N N . LEU B 1 83 ? 1.927 13.336 3.797 1 98.19 83 LEU B N 1
ATOM 1490 C CA . LEU B 1 83 ? 3.289 13.688 4.188 1 98.19 83 LEU B CA 1
ATOM 1491 C C . LEU B 1 83 ? 3.908 14.656 3.188 1 98.19 83 LEU B C 1
ATOM 1493 O O . LEU B 1 83 ? 4.789 15.445 3.543 1 98.19 83 LEU B O 1
ATOM 1497 N N . THR B 1 84 ? 3.477 14.617 1.932 1 98.31 84 THR B N 1
ATOM 1498 C CA . THR B 1 84 ? 4.109 15.438 0.903 1 98.31 84 THR B CA 1
ATOM 1499 C C . THR B 1 84 ? 3.121 15.758 -0.215 1 98.31 84 THR B C 1
ATOM 1501 O O . THR B 1 84 ? 2.328 14.906 -0.615 1 98.31 84 THR B O 1
ATOM 1504 N N . PRO B 1 85 ? 3.145 16.953 -0.756 1 97.56 85 PRO B N 1
ATOM 1505 C CA . PRO B 1 85 ? 2.311 17.266 -1.915 1 97.56 85 PRO B CA 1
ATOM 1506 C C . PRO B 1 85 ? 2.814 16.625 -3.203 1 97.56 85 PRO B C 1
ATOM 1508 O O . PRO B 1 85 ? 2.092 16.594 -4.203 1 97.56 85 PRO B O 1
ATOM 1511 N N . ASP B 1 86 ? 4 16.109 -3.221 1 97.88 86 ASP B N 1
ATOM 1512 C CA . ASP B 1 86 ? 4.617 15.523 -4.406 1 97.88 86 ASP B CA 1
ATOM 1513 C C . ASP B 1 86 ? 4.535 14 -4.367 1 97.88 86 ASP B C 1
ATOM 1515 O O . ASP B 1 86 ? 5.434 13.312 -4.855 1 97.88 86 ASP B O 1
ATOM 1519 N N . ALA B 1 87 ? 3.533 13.5 -3.764 1 98.31 87 ALA B N 1
ATOM 1520 C CA . ALA B 1 87 ? 3.391 12.062 -3.535 1 98.31 87 ALA B CA 1
ATOM 1521 C C . ALA B 1 87 ? 3.547 11.281 -4.836 1 98.31 87 ALA B C 1
ATOM 1523 O O . ALA B 1 87 ? 4.219 10.25 -4.871 1 98.31 87 ALA B O 1
ATOM 1524 N N . ARG B 1 88 ? 2.971 11.805 -5.895 1 97.5 88 ARG B N 1
ATOM 1525 C CA . ARG B 1 88 ? 3.047 11.141 -7.188 1 97.5 88 ARG B CA 1
ATOM 1526 C C . ARG B 1 88 ? 4.492 10.992 -7.648 1 97.5 88 ARG B C 1
ATOM 1528 O O . ARG B 1 88 ? 4.918 9.914 -8.055 1 97.5 88 ARG B O 1
ATOM 1535 N N . LYS B 1 89 ? 5.191 12.008 -7.59 1 97.56 89 LYS B N 1
ATOM 1536 C CA . LYS B 1 89 ? 6.59 12.016 -8.008 1 97.56 89 LYS B CA 1
ATOM 1537 C C . LYS B 1 89 ? 7.441 11.125 -7.102 1 97.56 89 LYS B C 1
ATOM 1539 O O . LYS B 1 89 ? 8.297 10.383 -7.582 1 97.56 89 LYS B O 1
ATOM 1544 N N . VAL B 1 90 ? 7.23 11.203 -5.828 1 98.31 90 VAL B N 1
ATOM 1545 C CA . VAL B 1 90 ? 7.996 10.438 -4.852 1 98.31 90 VAL B CA 1
ATOM 1546 C C . VAL B 1 90 ? 7.816 8.938 -5.109 1 98.31 90 VAL B C 1
ATOM 1548 O O . VAL B 1 90 ? 8.789 8.18 -5.098 1 98.31 90 VAL B O 1
ATOM 1551 N N . PHE B 1 91 ? 6.609 8.492 -5.371 1 98.5 91 PHE B N 1
ATOM 1552 C CA . PHE B 1 91 ? 6.363 7.082 -5.641 1 98.5 91 PHE B CA 1
ATOM 1553 C C . PHE B 1 91 ? 6.996 6.668 -6.965 1 98.5 91 PHE B C 1
ATOM 1555 O O . PHE B 1 91 ? 7.602 5.602 -7.062 1 98.5 91 PHE B O 1
ATOM 1562 N N . ALA B 1 92 ? 6.805 7.473 -8 1 97.5 92 ALA B N 1
ATOM 1563 C CA . ALA B 1 92 ? 7.375 7.156 -9.312 1 97.5 92 ALA B CA 1
ATOM 1564 C C . ALA B 1 92 ? 8.883 6.961 -9.219 1 97.5 92 ALA B C 1
ATOM 1566 O O . ALA B 1 92 ? 9.438 6.027 -9.805 1 97.5 92 ALA B O 1
ATOM 1567 N N . GLU B 1 93 ? 9.531 7.809 -8.492 1 97.88 93 GLU B N 1
ATOM 1568 C CA . GLU B 1 93 ? 10.984 7.723 -8.336 1 97.88 93 GLU B CA 1
ATOM 1569 C C . GLU B 1 93 ? 11.383 6.461 -7.578 1 97.88 93 GLU B C 1
ATOM 1571 O O . GLU B 1 93 ? 12.352 5.793 -7.938 1 97.88 93 GLU B O 1
ATOM 1576 N N . ARG B 1 94 ? 10.641 6.152 -6.543 1 98.25 94 ARG B N 1
ATOM 1577 C CA . ARG B 1 94 ? 10.93 4.941 -5.785 1 98.25 94 ARG B CA 1
ATOM 1578 C C . ARG B 1 94 ? 10.719 3.697 -6.645 1 98.25 94 ARG B C 1
ATOM 1580 O O . ARG B 1 94 ? 11.516 2.756 -6.586 1 98.25 94 ARG B O 1
ATOM 1587 N N . LEU B 1 95 ? 9.648 3.676 -7.387 1 97.94 95 LEU B N 1
ATOM 1588 C CA . LEU B 1 95 ? 9.352 2.574 -8.297 1 97.94 95 LEU B CA 1
ATOM 1589 C C . LEU B 1 95 ? 10.516 2.33 -9.25 1 97.94 95 LEU B C 1
ATOM 1591 O O . LEU B 1 95 ? 10.945 1.188 -9.43 1 97.94 95 LEU B O 1
ATOM 1595 N N . ASP B 1 96 ? 10.977 3.365 -9.836 1 97.06 96 ASP B N 1
ATOM 1596 C CA . ASP B 1 96 ? 12.078 3.256 -10.789 1 97.06 96 ASP B CA 1
ATOM 1597 C C . ASP B 1 96 ? 13.352 2.76 -10.102 1 97.06 96 ASP B C 1
ATOM 1599 O O . ASP B 1 96 ? 14.094 1.961 -10.672 1 97.06 96 ASP B O 1
ATOM 1603 N N . THR B 1 97 ? 13.594 3.252 -8.93 1 97.94 97 THR B N 1
ATOM 1604 C CA . THR B 1 97 ? 14.766 2.84 -8.164 1 97.94 97 THR B CA 1
ATOM 1605 C C . THR B 1 97 ? 14.719 1.347 -7.859 1 97.94 97 THR B C 1
ATOM 1607 O O . THR B 1 97 ? 15.695 0.629 -8.086 1 97.94 97 THR B O 1
ATOM 1610 N N . VAL B 1 98 ? 13.578 0.866 -7.379 1 97.56 98 VAL B N 1
ATOM 1611 C CA . VAL B 1 98 ? 13.43 -0.541 -7.023 1 97.56 98 VAL B CA 1
ATOM 1612 C C . VAL B 1 98 ? 13.539 -1.407 -8.273 1 97.56 98 VAL B C 1
ATOM 1614 O O . VAL B 1 98 ? 14.188 -2.455 -8.258 1 97.56 98 VAL B O 1
ATOM 1617 N N . ALA B 1 99 ? 12.898 -0.982 -9.32 1 96.81 99 ALA B N 1
ATOM 1618 C CA . ALA B 1 99 ? 12.953 -1.735 -10.57 1 96.81 99 ALA B CA 1
ATOM 1619 C C . ALA B 1 99 ? 14.391 -1.861 -11.07 1 96.81 99 ALA B C 1
ATOM 1621 O O . ALA B 1 99 ? 14.82 -2.943 -11.484 1 96.81 99 ALA B O 1
ATOM 1622 N N . THR B 1 100 ? 15.094 -0.783 -11.039 1 96.5 100 THR B N 1
ATOM 1623 C CA . THR B 1 100 ? 16.484 -0.777 -11.508 1 96.5 100 THR B CA 1
ATOM 1624 C C . THR B 1 100 ? 17.328 -1.722 -10.664 1 96.5 100 THR B C 1
ATOM 1626 O O . THR B 1 100 ? 18.094 -2.525 -11.211 1 96.5 100 THR B O 1
ATOM 1629 N N . ARG B 1 101 ? 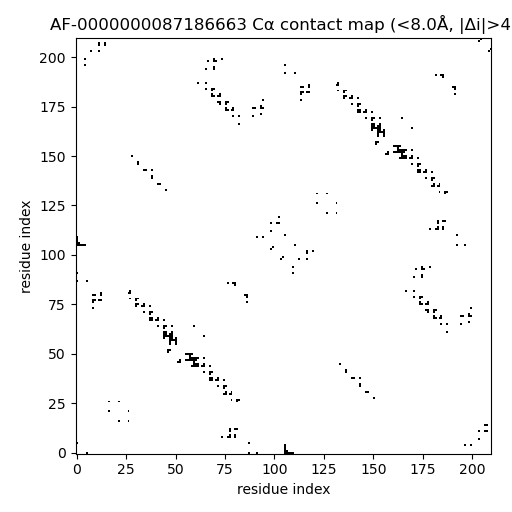17.188 -1.695 -9.375 1 95.5 101 ARG B N 1
ATOM 1630 C CA . ARG B 1 101 ? 17.969 -2.512 -8.469 1 95.5 101 ARG B CA 1
ATOM 1631 C C . ARG B 1 101 ? 17.656 -3.992 -8.633 1 95.5 101 ARG B C 1
ATOM 1633 O O . ARG B 1 101 ? 18.547 -4.84 -8.578 1 95.5 101 ARG B O 1
ATOM 1640 N N . SER B 1 102 ? 16.469 -4.32 -8.789 1 93.62 102 SER B N 1
ATOM 1641 C CA . SER B 1 102 ? 16.031 -5.711 -8.812 1 93.62 102 SER B CA 1
ATOM 1642 C C . SER B 1 102 ? 16.219 -6.328 -10.195 1 93.62 102 SER B C 1
ATOM 1644 O O . SER B 1 102 ? 16.625 -7.48 -10.312 1 93.62 102 SER B O 1
ATOM 1646 N N . LEU B 1 103 ? 15.953 -5.594 -11.234 1 92.62 103 LEU B N 1
ATOM 1647 C CA . LEU B 1 103 ? 15.875 -6.16 -12.57 1 92.62 103 LEU B CA 1
ATOM 1648 C C . LEU B 1 103 ? 17.203 -6.02 -13.297 1 92.62 103 LEU B C 1
ATOM 1650 O O . LEU B 1 103 ? 17.391 -6.574 -14.391 1 92.62 103 LEU B O 1
ATOM 1654 N N . THR B 1 104 ? 18.062 -5.266 -12.742 1 87.69 104 THR B N 1
ATOM 1655 C CA . THR B 1 104 ? 19.391 -5.18 -13.352 1 87.69 104 THR B CA 1
ATOM 1656 C C . THR B 1 104 ? 20.422 -5.91 -12.492 1 87.69 104 THR B C 1
A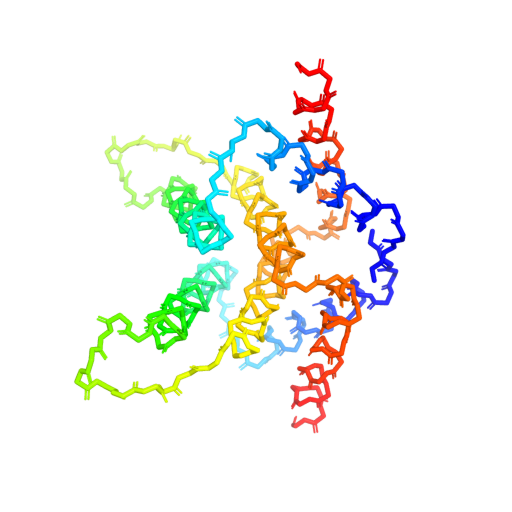TOM 1658 O O . THR B 1 104 ? 21.594 -6 -12.867 1 87.69 104 THR B O 1
ATOM 1661 N N . SER B 1 105 ? 20.141 -6.375 -11.258 1 72.19 105 SER B N 1
ATOM 1662 C CA . SER B 1 105 ? 21.062 -7.137 -10.438 1 72.19 105 SER B CA 1
ATOM 1663 C C . SER B 1 105 ? 21.078 -8.609 -10.828 1 72.19 105 SER B C 1
ATOM 1665 O O . SER B 1 105 ? 20.078 -9.133 -11.312 1 72.19 105 SER B O 1
#

Radius of gyration: 17.05 Å; Cα contacts (8 Å, |Δi|>4): 243; chains: 2; bounding box: 43×43×42 Å